Protein AF-A0A820WE58-F1 (afdb_monomer_lite)

Sequence (279 aa):
EIFQIYQDARKLITDYISKGDCAYVDIALADIDENFSNSKYLNQIKYDLECSLNKLMKHTKSMAYWIEGNISKEKNNIRLINDNIENISIILTKNRIMNLIDENTRDNLGKFPNEIHQILTKIFMHEVHSIDLFIHVNYYLEAEQSIENLTRVLRELSDNYKSNVVYEKKEQLQKRLNHLLDDILQRYDFSDMETFYIHPPKDIFEQLKRVLLSGNPKYVDIYKSLLEKIRVYFSSNLDKLQNDSSKDHLQKILLLKNAFCFLPDELKILFQFHIDQLN

pLDDT: mean 86.77, std 10.07, range [51.19, 97.94]

Secondary structure (DSSP, 8-state):
-HHHHHHHHHHHHHHHHHHT-HHHHHHHHHHHHTT---HHHHHHHHHHHHHHHHHHHHHHHHHHHHTTTTTTT-HHHHHHHHHHHHHHHHHHT-HHHHHHS-HHHHHHHHHHHHHHHHHHHHHHHHHHHHHHHHHHTT-HHHHHHHHHHHHHHHHHTTTT---HHHHHHHHHHHHHHHTHHHHHHHH--TT-GGGGGTS-HHHHHHHHHHHHTTT-HHHHHHHHHHHHHHHHHHHHHHHHHHT--STTHHHHHHHHHHHHHTS-HHHHHHHHHHHHTT-

Foldseek 3Di:
DVVVVLVVLLVQLLVCLVVLVVVVNLVSLVVVPPDDDDPVSLVVSQVSNLVSLVVLLVLLVVLLVVCQVVLLPSPVSLLSNLVSLVSLVVCLVRPSSLVSYDPVSNVCSVCRLVVSQVSNVVRLVVLLVVLVVCLVQLVLVVNVVSLVSSVVSCVSNVVSYDDPVSVVSSVVSVVCSLVVLVVCCVVDPLLDLLCCVVPQPQSNLVSLVVVVVVVDVSSVVSNVVSLVVNLVSLVVLLVCLVVDPDPCSVVSLVSSLVSLVRDHPVVVVVCVVSNVVSD

Radius of gyration: 32.0 Å; chains: 1; bounding box: 69×34×95 Å

Structure (mmCIF, N/CA/C/O backbone):
data_AF-A0A820WE58-F1
#
_entry.id   AF-A0A820WE58-F1
#
loop_
_atom_site.group_PDB
_atom_site.id
_atom_site.type_symbol
_atom_site.label_atom_id
_atom_site.label_alt_id
_atom_site.label_comp_id
_atom_site.label_asym_id
_atom_site.label_entity_id
_atom_site.label_seq_id
_atom_site.pdbx_PDB_ins_code
_atom_site.Cartn_x
_atom_site.Cartn_y
_atom_site.Cartn_z
_atom_site.occupancy
_atom_site.B_iso_or_equiv
_atom_site.auth_seq_id
_atom_site.auth_comp_id
_atom_site.auth_asym_id
_atom_site.auth_atom_id
_atom_site.pdbx_PDB_model_num
ATOM 1 N N . GLU A 1 1 ? 34.900 14.088 -48.069 1.00 57.72 1 GLU A N 1
ATOM 2 C CA . GLU A 1 1 ? 33.447 14.258 -47.840 1.00 57.72 1 GLU A CA 1
ATOM 3 C C . GLU A 1 1 ? 32.816 13.050 -47.156 1.00 57.72 1 GLU A C 1
ATOM 5 O O . GLU A 1 1 ? 32.382 13.202 -46.027 1.00 57.72 1 GLU A O 1
ATOM 10 N N . ILE A 1 2 ? 32.884 11.842 -47.727 1.00 57.06 2 ILE A N 1
ATOM 11 C CA . ILE A 1 2 ? 32.355 10.602 -47.108 1.00 57.06 2 ILE A CA 1
ATOM 12 C C . ILE A 1 2 ? 32.859 10.364 -45.667 1.00 57.06 2 ILE A C 1
ATOM 14 O O . ILE A 1 2 ? 32.089 10.021 -44.777 1.00 57.06 2 ILE A O 1
ATOM 18 N N . PHE A 1 3 ? 34.148 10.604 -45.405 1.00 59.47 3 PHE A N 1
ATOM 19 C CA . PHE A 1 3 ? 34.731 10.469 -44.063 1.00 59.47 3 PHE A CA 1
ATOM 20 C C . PHE A 1 3 ? 34.199 11.497 -43.047 1.00 59.47 3 PHE A C 1
ATOM 22 O O . PHE A 1 3 ? 34.125 11.202 -41.859 1.00 59.47 3 PHE A O 1
ATOM 29 N N . GLN A 1 4 ? 33.820 12.693 -43.506 1.00 65.50 4 GLN A N 1
ATOM 30 C CA . GLN A 1 4 ? 33.268 13.740 -42.645 1.00 65.50 4 GLN A CA 1
ATOM 31 C C . GLN A 1 4 ? 31.809 13.429 -42.301 1.00 65.50 4 GLN A C 1
ATOM 33 O O . GLN A 1 4 ? 31.451 13.435 -41.130 1.00 65.50 4 GLN A O 1
ATOM 38 N N . ILE A 1 5 ? 31.026 13.010 -43.301 1.00 63.12 5 ILE A N 1
ATOM 39 C CA . ILE A 1 5 ? 29.658 12.500 -43.122 1.00 63.12 5 ILE A CA 1
ATOM 40 C C . ILE A 1 5 ? 29.651 11.333 -42.119 1.00 63.12 5 ILE A C 1
ATOM 42 O O . ILE A 1 5 ? 28.803 11.282 -41.233 1.00 63.12 5 ILE A O 1
ATOM 46 N N . TYR A 1 6 ? 30.658 10.451 -42.184 1.00 64.88 6 TYR A N 1
ATOM 47 C CA . TYR A 1 6 ? 30.857 9.378 -41.208 1.00 64.88 6 TYR A CA 1
ATOM 48 C C . TYR A 1 6 ? 31.093 9.898 -39.776 1.00 64.88 6 TYR A C 1
ATOM 50 O O . TYR A 1 6 ? 30.497 9.389 -38.826 1.00 64.88 6 TYR A O 1
ATOM 58 N N . GLN A 1 7 ? 31.961 10.898 -39.594 1.00 66.12 7 GLN A N 1
ATOM 59 C CA . GLN A 1 7 ? 32.226 11.455 -38.264 1.00 66.12 7 GLN A CA 1
ATOM 60 C C . GLN A 1 7 ? 31.015 12.188 -37.688 1.00 66.12 7 GLN A C 1
ATOM 62 O O . GLN A 1 7 ? 30.774 12.088 -36.484 1.00 66.12 7 GLN A O 1
ATOM 67 N N . ASP A 1 8 ? 30.246 12.868 -38.533 1.00 70.75 8 ASP A N 1
ATOM 68 C CA . ASP A 1 8 ? 29.068 13.622 -38.119 1.00 70.75 8 ASP A CA 1
ATOM 69 C C . ASP A 1 8 ? 27.913 12.679 -37.747 1.00 70.75 8 ASP A C 1
ATOM 71 O O . ASP A 1 8 ? 27.363 12.809 -36.653 1.00 70.75 8 ASP A O 1
ATOM 75 N N . ALA A 1 9 ? 27.628 11.656 -38.565 1.00 66.06 9 ALA A N 1
ATOM 76 C CA . ALA A 1 9 ? 26.644 10.615 -38.248 1.00 66.06 9 ALA A CA 1
ATOM 77 C C . ALA A 1 9 ? 27.035 9.825 -36.989 1.00 66.06 9 ALA A C 1
ATOM 79 O O . ALA A 1 9 ? 26.205 9.580 -36.115 1.00 66.06 9 ALA A O 1
ATOM 80 N N . ARG A 1 10 ? 28.325 9.493 -36.829 1.00 67.81 10 ARG A N 1
ATOM 81 C CA . ARG A 1 10 ? 28.839 8.874 -35.600 1.00 67.81 10 ARG A CA 1
ATOM 82 C C . ARG A 1 10 ? 28.609 9.776 -34.393 1.00 67.81 10 ARG A C 1
ATOM 84 O O . ARG A 1 10 ? 28.113 9.301 -33.380 1.00 67.81 10 ARG A O 1
ATOM 91 N N . LYS A 1 11 ? 29.000 11.050 -34.471 1.00 71.69 11 LYS A N 1
ATOM 92 C CA . LYS A 1 11 ? 28.850 11.997 -33.361 1.00 71.69 11 LYS A CA 1
ATOM 93 C C . LYS A 1 11 ? 27.383 12.129 -32.966 1.00 71.69 11 LYS A C 1
ATOM 95 O O . LYS A 1 11 ? 27.096 12.150 -31.778 1.00 71.69 11 LYS A O 1
ATOM 100 N N . LEU A 1 12 ? 26.487 12.148 -33.948 1.00 74.56 12 LEU A N 1
ATOM 101 C CA . LEU A 1 12 ? 25.042 12.168 -33.757 1.00 74.56 12 LEU A CA 1
ATOM 102 C C . LEU A 1 12 ? 24.547 10.904 -33.030 1.00 74.56 12 LEU A C 1
ATOM 104 O O . LEU A 1 12 ? 23.859 11.010 -32.021 1.00 74.56 12 LEU A O 1
ATOM 108 N N . ILE A 1 13 ? 24.964 9.712 -33.474 1.00 71.19 13 ILE A N 1
ATOM 109 C CA . ILE A 1 13 ? 24.615 8.431 -32.836 1.00 71.19 13 ILE A CA 1
ATOM 110 C C . ILE A 1 13 ? 25.151 8.360 -31.410 1.00 71.19 13 ILE A C 1
ATOM 112 O O . ILE A 1 13 ? 24.402 8.036 -30.497 1.00 71.19 13 ILE A O 1
ATOM 116 N N . THR A 1 14 ? 26.429 8.674 -31.191 1.00 68.12 14 THR A N 1
ATOM 117 C CA . THR A 1 14 ? 27.028 8.668 -29.851 1.00 68.12 14 THR A CA 1
ATOM 118 C C . THR A 1 14 ? 26.347 9.699 -28.945 1.00 68.12 14 THR A C 1
ATOM 120 O O . THR A 1 14 ? 26.131 9.416 -27.769 1.00 68.12 14 THR A O 1
ATOM 123 N N . ASP A 1 15 ? 25.960 10.864 -29.472 1.00 75.00 15 ASP A N 1
ATOM 124 C CA . ASP A 1 15 ? 25.216 11.885 -28.730 1.00 75.00 15 ASP A CA 1
ATOM 125 C C . ASP A 1 15 ? 23.819 11.379 -28.335 1.00 75.00 15 ASP A C 1
ATOM 127 O O . ASP A 1 15 ? 23.472 11.436 -27.155 1.00 75.00 15 ASP A O 1
ATOM 131 N N . TYR A 1 16 ? 23.064 10.772 -29.256 1.00 75.81 16 TYR A N 1
ATOM 132 C CA . TYR A 1 16 ? 21.768 10.158 -28.943 1.00 75.81 16 TYR A CA 1
ATOM 133 C C . TYR A 1 16 ? 21.888 8.993 -27.958 1.00 75.81 16 TYR A C 1
ATOM 135 O O . TYR A 1 16 ? 21.141 8.945 -26.983 1.00 75.81 16 TYR A O 1
ATOM 143 N N . ILE A 1 17 ? 22.876 8.111 -28.135 1.00 67.94 17 ILE A N 1
ATOM 144 C CA . ILE A 1 17 ? 23.195 7.032 -27.191 1.00 67.94 17 ILE A CA 1
ATOM 145 C C . ILE A 1 17 ? 23.481 7.615 -25.796 1.00 67.94 17 ILE A C 1
ATOM 147 O O . ILE A 1 17 ? 22.956 7.122 -24.799 1.00 67.94 17 ILE A O 1
ATOM 151 N N . SER A 1 18 ? 24.274 8.690 -25.715 1.00 64.75 18 SER A N 1
ATOM 152 C CA . SER A 1 18 ? 24.627 9.335 -24.443 1.00 64.75 18 SER A CA 1
ATOM 153 C C . SER A 1 18 ? 23.439 10.015 -23.759 1.00 64.75 18 SER A C 1
ATOM 155 O O . SER A 1 18 ? 23.390 10.082 -22.531 1.00 64.75 18 SER A O 1
ATOM 157 N N . LYS A 1 19 ? 22.467 10.476 -24.552 1.00 69.56 19 LYS A N 1
ATOM 158 C CA . LYS A 1 19 ? 21.209 11.075 -24.096 1.00 69.56 19 LYS A CA 1
ATOM 159 C C . LYS A 1 19 ? 20.124 10.035 -23.800 1.00 69.56 19 LYS A C 1
ATOM 161 O O . LYS A 1 19 ? 19.067 10.407 -23.305 1.00 69.56 19 LYS A O 1
ATOM 166 N N . GLY A 1 20 ? 20.379 8.755 -24.081 1.00 62.78 20 GLY A N 1
ATOM 167 C CA . GLY A 1 20 ? 19.401 7.674 -23.939 1.00 62.78 20 GLY A CA 1
ATOM 168 C C . GLY A 1 20 ? 18.314 7.671 -25.017 1.00 62.78 20 GLY A C 1
ATOM 169 O O . GLY A 1 20 ? 17.332 6.945 -24.886 1.00 62.78 20 GLY A O 1
ATOM 170 N N . ASP A 1 21 ? 18.481 8.448 -26.089 1.00 71.88 21 ASP A N 1
ATOM 171 C CA . ASP A 1 21 ? 17.461 8.665 -27.112 1.00 71.88 21 ASP A CA 1
ATOM 172 C C . ASP A 1 21 ? 17.493 7.583 -28.201 1.00 71.88 21 ASP A C 1
ATOM 174 O O . ASP A 1 21 ? 17.897 7.778 -29.352 1.00 71.88 21 ASP A O 1
ATOM 178 N N . CYS A 1 22 ? 17.107 6.376 -27.799 1.00 67.44 22 CYS A N 1
ATOM 179 C CA . CYS A 1 22 ? 17.306 5.173 -28.598 1.00 67.44 22 CYS A CA 1
ATOM 180 C C . CYS A 1 22 ? 16.415 5.109 -29.851 1.00 67.44 22 CYS A C 1
ATOM 182 O O . CYS A 1 22 ? 16.725 4.371 -30.787 1.00 67.44 22 CYS A O 1
ATOM 184 N N . ALA A 1 23 ? 15.342 5.905 -29.908 1.00 69.62 23 ALA A N 1
ATOM 185 C CA . ALA A 1 23 ? 14.518 6.048 -31.104 1.00 69.62 23 ALA A CA 1
ATOM 186 C C . ALA A 1 23 ? 15.291 6.738 -32.241 1.00 69.62 23 ALA A C 1
ATOM 188 O O . ALA A 1 23 ? 15.259 6.268 -33.378 1.00 69.62 23 ALA A O 1
ATOM 189 N N . TYR A 1 24 ? 16.037 7.801 -31.931 1.00 75.00 24 TYR A N 1
ATOM 190 C CA . TYR A 1 24 ? 16.860 8.503 -32.918 1.00 75.00 24 TYR A CA 1
ATOM 191 C C . TYR A 1 24 ? 18.155 7.753 -33.243 1.00 75.00 24 TYR A C 1
ATOM 193 O O . TYR A 1 24 ? 18.666 7.891 -34.353 1.00 75.00 24 TYR A O 1
ATOM 201 N N . VAL A 1 25 ? 18.646 6.895 -32.338 1.00 73.25 25 VAL A N 1
ATOM 202 C CA . VAL A 1 25 ? 19.747 5.962 -32.642 1.00 73.25 25 VAL A CA 1
ATOM 203 C C . VAL A 1 25 ? 19.367 5.016 -33.784 1.00 73.25 25 VAL A C 1
ATOM 205 O O . VAL A 1 25 ? 20.145 4.867 -34.719 1.00 73.25 25 VAL A O 1
ATOM 208 N N . ASP A 1 26 ? 18.175 4.409 -33.759 1.00 73.50 26 ASP A N 1
ATOM 209 C CA . ASP A 1 26 ? 17.724 3.496 -34.825 1.00 73.50 26 ASP A CA 1
ATOM 210 C C . ASP A 1 26 ? 17.563 4.200 -36.187 1.00 73.50 26 ASP A C 1
ATOM 212 O O . ASP A 1 26 ? 17.905 3.627 -37.223 1.00 73.50 26 ASP A O 1
ATOM 216 N N . ILE A 1 27 ? 17.096 5.456 -36.180 1.00 75.44 27 ILE A N 1
ATOM 217 C CA . ILE A 1 27 ? 16.998 6.302 -37.382 1.00 75.44 27 ILE A CA 1
ATOM 218 C C . ILE A 1 27 ? 18.396 6.606 -37.924 1.00 75.44 27 ILE A C 1
ATOM 220 O O . ILE A 1 27 ? 18.668 6.353 -39.091 1.00 75.44 27 ILE A O 1
ATOM 224 N N . ALA A 1 28 ? 19.306 7.075 -37.071 1.00 73.56 28 ALA A N 1
ATOM 225 C CA . ALA A 1 28 ? 20.660 7.425 -37.484 1.00 73.56 28 ALA A CA 1
ATOM 226 C C . ALA A 1 28 ? 21.490 6.201 -37.925 1.00 73.56 28 ALA A C 1
ATOM 228 O O . ALA A 1 28 ? 22.388 6.325 -38.754 1.00 73.56 28 ALA A O 1
ATOM 229 N N . LEU A 1 29 ? 21.182 5.004 -37.411 1.00 73.62 29 LEU A N 1
ATOM 230 C CA . LEU A 1 29 ? 21.767 3.746 -37.883 1.00 73.62 29 LEU A CA 1
ATOM 231 C C . LEU A 1 29 ? 21.274 3.344 -39.279 1.00 73.62 29 LEU A C 1
ATOM 233 O O . LEU A 1 29 ? 22.022 2.695 -40.008 1.00 73.62 29 LEU A O 1
ATOM 237 N N . ALA A 1 30 ? 20.054 3.729 -39.669 1.00 72.88 30 ALA A N 1
ATOM 238 C CA . ALA A 1 30 ? 19.529 3.478 -41.013 1.00 72.88 30 ALA A CA 1
ATOM 239 C C . ALA A 1 30 ? 20.402 4.123 -42.095 1.00 72.88 30 ALA A C 1
ATOM 241 O O . ALA A 1 30 ? 20.691 3.492 -43.108 1.00 72.88 30 ALA A O 1
ATOM 242 N N . ASP A 1 31 ? 20.878 5.340 -41.830 1.00 66.19 31 ASP A N 1
ATOM 243 C CA . ASP A 1 31 ? 21.698 6.125 -42.757 1.00 66.19 31 ASP A CA 1
ATOM 244 C C . ASP A 1 31 ? 23.110 5.537 -42.957 1.00 66.19 31 ASP A C 1
ATOM 246 O O . ASP A 1 31 ? 23.826 5.909 -43.889 1.00 66.19 31 ASP A O 1
ATOM 250 N N . ILE A 1 32 ? 23.528 4.606 -42.090 1.00 64.44 32 ILE A N 1
ATOM 251 C CA . ILE A 1 32 ? 24.844 3.952 -42.141 1.00 64.44 32 ILE A CA 1
ATOM 252 C C . ILE A 1 32 ? 24.795 2.615 -42.904 1.00 64.44 32 ILE A C 1
ATOM 254 O O . ILE A 1 32 ? 25.800 2.226 -43.507 1.00 64.44 32 ILE A O 1
ATOM 258 N N . ASP A 1 33 ? 23.646 1.930 -42.909 1.00 58.41 33 ASP A N 1
ATOM 259 C CA . ASP A 1 33 ? 23.498 0.534 -43.360 1.00 58.41 33 ASP A CA 1
ATOM 260 C C . ASP A 1 33 ? 23.610 0.363 -44.892 1.00 58.41 33 ASP A C 1
ATOM 262 O O . ASP A 1 33 ? 23.994 -0.699 -45.377 1.00 58.41 33 ASP A O 1
ATOM 266 N N . GLU A 1 34 ? 23.351 1.411 -45.684 1.00 52.34 34 GLU A N 1
ATOM 267 C CA . GLU A 1 34 ? 23.319 1.296 -47.152 1.00 52.34 34 GLU A CA 1
ATOM 268 C C . GLU A 1 34 ? 24.681 1.430 -47.859 1.00 52.34 34 GLU A C 1
ATOM 270 O O . GLU A 1 34 ? 24.753 1.107 -49.042 1.00 52.34 34 GLU A O 1
ATOM 275 N N . ASN A 1 35 ? 25.774 1.870 -47.206 1.00 51.19 35 ASN A N 1
ATOM 276 C CA . ASN A 1 35 ? 26.971 2.263 -47.979 1.00 51.19 35 ASN A CA 1
ATOM 277 C C . ASN A 1 35 ? 28.382 1.923 -47.457 1.00 51.19 35 ASN A C 1
ATOM 279 O O . ASN A 1 35 ? 29.318 2.126 -48.231 1.00 51.19 35 ASN A O 1
ATOM 283 N N . PHE A 1 36 ? 28.638 1.429 -46.232 1.00 53.91 36 PHE A N 1
ATOM 284 C CA . PHE A 1 36 ? 30.043 1.403 -45.755 1.00 53.91 36 PHE A CA 1
ATOM 285 C C . PHE A 1 36 ? 30.484 0.206 -44.888 1.00 53.91 36 PHE A C 1
ATOM 287 O O . PHE A 1 36 ? 30.128 0.064 -43.724 1.00 53.91 36 PHE A O 1
ATOM 294 N N . SER A 1 37 ? 31.411 -0.595 -45.432 1.00 52.34 37 SER A N 1
ATOM 295 C CA . SER A 1 37 ? 32.040 -1.785 -44.825 1.00 52.34 37 SER A CA 1
ATOM 296 C C . SER A 1 37 ? 33.282 -1.490 -43.954 1.00 52.34 37 SER A C 1
ATOM 298 O O . SER A 1 37 ? 34.300 -2.170 -44.087 1.00 52.34 37 SER A O 1
ATOM 300 N N . ASN A 1 38 ? 33.275 -0.471 -43.080 1.00 61.41 38 ASN A N 1
ATOM 301 C CA . ASN A 1 38 ? 34.450 -0.178 -42.236 1.00 61.41 38 ASN A CA 1
ATOM 302 C C . ASN A 1 38 ? 34.333 -0.788 -40.822 1.00 61.41 38 ASN A C 1
ATOM 304 O O . ASN A 1 38 ? 33.685 -0.240 -39.928 1.00 61.41 38 ASN A O 1
ATOM 308 N N . SER A 1 39 ? 34.998 -1.929 -40.618 1.00 67.00 39 SER A N 1
ATOM 309 C CA . SER A 1 39 ? 34.872 -2.785 -39.427 1.00 67.00 39 SER A CA 1
ATOM 310 C C . SER A 1 39 ? 35.292 -2.124 -38.107 1.00 67.00 39 SER A C 1
ATOM 312 O O . SER A 1 39 ? 34.662 -2.363 -37.079 1.00 67.00 39 SER A O 1
ATOM 314 N N . LYS A 1 40 ? 36.307 -1.246 -38.107 1.00 69.94 40 LYS A N 1
ATOM 315 C CA . LYS A 1 40 ? 36.789 -0.573 -36.880 1.00 69.94 40 LYS A CA 1
ATOM 316 C C . LYS A 1 40 ? 35.729 0.341 -36.264 1.00 69.94 40 LYS A C 1
ATOM 318 O O . LYS A 1 40 ? 35.605 0.450 -35.049 1.00 69.94 40 LYS A O 1
ATOM 323 N N . TYR A 1 41 ? 34.988 1.017 -37.124 1.00 69.06 41 TYR A N 1
ATOM 324 C CA . TYR A 1 41 ? 34.015 2.031 -36.758 1.00 69.06 41 TYR A CA 1
ATOM 325 C C . TYR A 1 41 ? 32.703 1.436 -36.272 1.00 69.06 41 TYR A C 1
ATOM 327 O O . TYR A 1 41 ? 32.160 1.880 -35.262 1.00 69.06 41 TYR A O 1
ATOM 335 N N . LEU A 1 42 ? 32.258 0.377 -36.944 1.00 74.25 42 LEU A N 1
ATOM 336 C CA . LEU A 1 42 ? 31.138 -0.434 -36.497 1.00 74.25 42 LEU A CA 1
ATOM 337 C C . LEU A 1 42 ? 31.402 -1.006 -35.097 1.00 74.25 42 LEU A C 1
ATOM 339 O O . LEU A 1 42 ? 30.547 -0.903 -34.226 1.00 74.25 42 LEU A O 1
ATOM 343 N N . ASN A 1 43 ? 32.611 -1.521 -34.847 1.00 79.69 43 ASN A N 1
ATOM 344 C CA . ASN A 1 43 ? 32.986 -2.062 -33.538 1.00 79.69 43 ASN A CA 1
ATOM 345 C C . ASN A 1 43 ? 32.919 -1.017 -32.412 1.00 79.69 43 ASN A C 1
ATOM 347 O O . ASN A 1 43 ? 32.494 -1.347 -31.309 1.00 79.69 43 ASN A O 1
ATOM 351 N N . GLN A 1 44 ? 33.290 0.241 -32.678 1.00 79.31 44 GLN A N 1
ATOM 352 C CA . GLN A 1 44 ? 33.172 1.307 -31.678 1.00 79.31 44 GLN A CA 1
ATOM 353 C C . GLN A 1 44 ? 31.707 1.640 -31.364 1.00 79.31 44 GLN A C 1
ATOM 355 O O . GLN A 1 44 ? 31.361 1.794 -30.199 1.00 79.31 44 GLN A O 1
ATOM 360 N N . ILE A 1 45 ? 30.846 1.718 -32.386 1.00 76.81 45 ILE A N 1
ATOM 361 C CA . ILE A 1 45 ? 29.408 1.974 -32.201 1.00 76.81 45 ILE A CA 1
ATOM 362 C C . ILE A 1 45 ? 28.768 0.853 -31.378 1.00 76.81 45 ILE A C 1
ATOM 364 O O . ILE A 1 45 ? 28.022 1.143 -30.446 1.00 76.81 45 ILE A O 1
ATOM 368 N N . LYS A 1 46 ? 29.101 -0.410 -31.677 1.00 83.12 46 LYS A N 1
ATOM 369 C CA . LYS A 1 46 ? 28.648 -1.572 -30.897 1.00 83.12 46 LYS A CA 1
ATOM 370 C C . LYS A 1 46 ? 29.037 -1.446 -29.426 1.00 83.12 46 LYS A C 1
ATOM 372 O O . LYS A 1 46 ? 28.169 -1.506 -28.562 1.00 83.12 46 LYS A O 1
ATOM 377 N N . TYR A 1 47 ? 30.313 -1.170 -29.158 1.00 85.44 47 TYR A N 1
ATOM 378 C CA . TYR A 1 47 ? 30.817 -1.008 -27.796 1.00 85.44 47 TYR A CA 1
ATOM 379 C C . TYR A 1 47 ? 30.129 0.140 -27.036 1.00 85.44 47 TYR A C 1
ATOM 381 O O . TYR A 1 47 ? 29.719 -0.030 -25.886 1.00 85.44 47 TYR A O 1
ATOM 389 N N . ASP A 1 48 ? 29.974 1.310 -27.664 1.00 82.00 48 ASP A N 1
ATOM 390 C CA . ASP A 1 48 ? 29.350 2.483 -27.036 1.00 82.00 48 ASP A CA 1
ATOM 391 C C . ASP A 1 48 ? 27.858 2.235 -26.735 1.00 82.00 48 ASP A C 1
ATOM 393 O O . ASP A 1 48 ? 27.352 2.637 -25.679 1.00 82.00 48 ASP A O 1
ATOM 397 N N . LEU A 1 49 ? 27.170 1.534 -27.641 1.00 83.00 49 LEU A N 1
ATOM 398 C CA . LEU A 1 49 ? 25.780 1.112 -27.498 1.00 83.00 49 LEU A CA 1
ATOM 399 C C . LEU A 1 49 ? 25.619 0.119 -26.341 1.00 83.00 49 LEU A C 1
ATOM 401 O O . LEU A 1 49 ? 24.831 0.373 -25.433 1.00 83.00 49 LEU A O 1
ATOM 405 N N . GLU A 1 50 ? 26.410 -0.955 -26.314 1.00 87.69 50 GLU A N 1
ATOM 406 C CA . GLU A 1 50 ? 26.410 -1.953 -25.234 1.00 87.69 50 GLU A CA 1
ATOM 407 C C . GLU A 1 50 ? 26.678 -1.300 -23.873 1.00 87.69 50 GLU A C 1
ATOM 409 O O . GLU A 1 50 ? 25.959 -1.530 -22.897 1.00 87.69 50 GLU A O 1
ATOM 414 N N . CYS A 1 51 ? 27.681 -0.422 -23.801 1.00 86.88 51 CYS A N 1
ATOM 415 C CA . CYS A 1 51 ? 28.011 0.313 -22.584 1.00 86.88 51 CYS A CA 1
ATOM 416 C C . CYS A 1 51 ? 26.847 1.186 -22.096 1.00 86.88 51 CYS A C 1
ATOM 418 O O . CYS A 1 51 ? 26.612 1.287 -20.889 1.00 86.88 51 CYS A O 1
ATOM 420 N N . SER A 1 52 ? 26.118 1.825 -23.005 1.00 84.94 52 SER A N 1
ATOM 421 C CA . SER A 1 52 ? 25.027 2.740 -22.656 1.00 84.94 52 SER A CA 1
ATOM 422 C C . SER A 1 52 ? 23.752 1.999 -22.267 1.00 84.94 52 SER A C 1
ATOM 424 O O . SER A 1 52 ? 23.128 2.366 -21.274 1.00 84.94 52 SER A O 1
ATOM 426 N N . LEU A 1 53 ? 23.430 0.895 -22.946 1.00 88.06 53 LEU A N 1
ATOM 427 C CA . LEU A 1 53 ? 22.337 -0.001 -22.558 1.00 88.06 53 LEU A CA 1
ATOM 428 C C . LEU A 1 53 ? 22.579 -0.605 -21.170 1.00 88.06 53 LEU A C 1
ATOM 430 O O . LEU A 1 53 ? 21.702 -0.567 -20.308 1.00 88.06 53 LEU A O 1
ATOM 434 N N . ASN A 1 54 ? 23.798 -1.083 -20.908 1.00 89.94 54 ASN A N 1
ATOM 435 C CA . ASN A 1 54 ? 24.164 -1.611 -19.596 1.00 89.94 54 ASN A CA 1
ATOM 436 C C . ASN A 1 54 ? 24.096 -0.540 -18.497 1.00 89.94 54 ASN A C 1
ATOM 438 O O . ASN A 1 54 ? 23.628 -0.817 -17.390 1.00 89.94 54 ASN A O 1
ATOM 442 N N . LYS A 1 55 ? 24.512 0.701 -18.789 1.00 90.00 55 LYS A N 1
ATOM 443 C CA . LYS A 1 55 ? 24.350 1.833 -17.863 1.00 90.00 55 LYS A CA 1
ATOM 444 C C . LYS A 1 55 ? 22.879 2.144 -17.598 1.00 90.00 55 LYS A C 1
ATOM 446 O O . LYS A 1 55 ? 22.527 2.312 -16.434 1.00 90.00 55 LYS A O 1
ATOM 451 N N . LEU A 1 56 ? 22.037 2.180 -18.632 1.00 89.81 56 LEU A N 1
ATOM 452 C CA . LEU A 1 56 ? 20.599 2.432 -18.515 1.00 89.81 56 LEU A CA 1
ATOM 453 C C . LEU A 1 56 ? 19.921 1.377 -17.631 1.00 89.81 56 LEU A C 1
ATOM 455 O O . LEU A 1 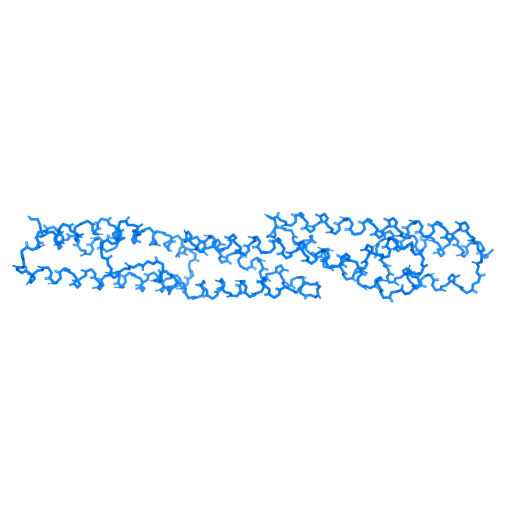56 ? 19.230 1.727 -16.672 1.00 89.81 56 LEU A O 1
ATOM 459 N N . MET A 1 57 ? 20.185 0.092 -17.891 1.00 93.06 57 MET A N 1
ATOM 460 C CA . MET A 1 57 ? 19.669 -1.020 -17.087 1.00 93.06 57 MET A CA 1
ATOM 461 C C . MET A 1 57 ? 20.142 -0.927 -15.631 1.00 93.06 57 MET A C 1
ATOM 463 O O . MET A 1 57 ? 19.338 -0.942 -14.697 1.00 93.06 57 MET A O 1
ATOM 467 N N . LYS A 1 58 ? 21.451 -0.750 -15.411 1.00 94.06 58 LYS A N 1
ATOM 468 C CA . LYS A 1 58 ? 22.018 -0.633 -14.061 1.00 94.06 58 LYS A CA 1
ATOM 469 C C . LYS A 1 58 ? 21.438 0.556 -13.294 1.00 94.06 58 LYS A C 1
ATOM 471 O O . LYS A 1 58 ? 21.103 0.417 -12.123 1.00 94.06 58 LYS A O 1
ATOM 476 N N . HIS A 1 59 ? 21.314 1.709 -13.942 1.00 92.69 59 HIS A N 1
ATOM 477 C CA . HIS A 1 59 ? 20.774 2.924 -13.340 1.00 92.69 59 HIS A CA 1
ATOM 478 C C . HIS A 1 59 ? 19.303 2.757 -12.949 1.00 92.69 59 HIS A C 1
ATOM 480 O O . HIS A 1 59 ? 18.938 3.049 -11.814 1.00 92.69 59 HIS A O 1
ATOM 486 N N . THR A 1 60 ? 18.492 2.187 -13.841 1.00 93.94 60 THR A N 1
ATOM 487 C CA . THR A 1 60 ? 17.074 1.893 -13.584 1.00 93.94 60 THR A CA 1
ATOM 488 C C . THR A 1 60 ? 16.906 0.922 -12.420 1.00 93.94 60 THR A C 1
ATOM 490 O O . THR A 1 60 ? 16.078 1.148 -11.542 1.00 93.94 60 THR A O 1
ATOM 493 N N . LYS A 1 61 ? 17.743 -0.120 -12.350 1.00 95.44 61 LYS A N 1
ATOM 494 C CA . LYS A 1 61 ? 17.752 -1.064 -11.227 1.00 95.44 61 LYS A CA 1
ATOM 495 C C . LYS A 1 61 ? 18.128 -0.385 -9.909 1.00 95.44 61 LYS A C 1
ATOM 497 O O . LYS A 1 61 ? 17.462 -0.605 -8.901 1.00 95.44 61 LYS A O 1
ATOM 502 N N . SER A 1 62 ? 19.150 0.471 -9.910 1.00 94.19 62 SER A N 1
ATOM 503 C CA . SER A 1 62 ? 19.525 1.254 -8.726 1.00 94.19 62 SER A CA 1
ATOM 504 C C . SER A 1 62 ? 18.401 2.186 -8.267 1.00 94.19 62 SER A C 1
ATOM 506 O O . SER A 1 62 ? 18.126 2.247 -7.074 1.00 94.19 62 SER A O 1
ATOM 508 N N . MET A 1 63 ? 17.722 2.869 -9.194 1.00 93.44 63 MET A N 1
ATOM 509 C CA . MET A 1 63 ? 16.560 3.710 -8.882 1.00 93.44 63 MET A CA 1
ATOM 510 C C . MET A 1 63 ? 15.407 2.889 -8.304 1.00 93.44 63 MET A C 1
ATOM 512 O O . MET A 1 63 ? 14.806 3.299 -7.315 1.00 93.44 63 MET A O 1
ATOM 516 N N . ALA A 1 64 ? 15.125 1.716 -8.879 1.00 93.88 64 ALA A N 1
ATOM 517 C CA . ALA A 1 64 ? 14.084 0.823 -8.384 1.00 93.88 64 ALA A CA 1
ATOM 518 C C . ALA A 1 64 ? 14.365 0.356 -6.949 1.00 93.88 64 ALA A C 1
ATOM 520 O O . ALA A 1 64 ? 13.448 0.332 -6.142 1.00 93.88 64 ALA A O 1
ATOM 521 N N . TYR A 1 65 ? 15.614 0.052 -6.583 1.00 93.62 65 TYR A N 1
ATOM 522 C CA . TYR A 1 65 ? 15.943 -0.233 -5.180 1.00 93.62 65 TYR A CA 1
ATOM 523 C C . TYR A 1 65 ? 15.911 1.010 -4.289 1.00 93.62 65 TYR A C 1
ATOM 525 O O . TYR A 1 65 ? 15.519 0.917 -3.133 1.00 93.62 65 TYR A O 1
ATOM 533 N N . TRP A 1 66 ? 16.289 2.181 -4.806 1.00 91.19 66 TRP A N 1
ATOM 534 C CA . TRP A 1 66 ? 16.311 3.421 -4.024 1.00 91.19 66 TRP A CA 1
ATOM 535 C C . TRP A 1 66 ? 14.928 3.833 -3.507 1.00 91.19 66 TRP A C 1
ATOM 537 O O . TRP A 1 66 ? 14.811 4.407 -2.423 1.00 91.19 66 TRP A O 1
ATOM 547 N N . ILE A 1 67 ? 13.868 3.527 -4.262 1.00 91.94 67 ILE A N 1
ATOM 548 C CA . ILE A 1 67 ? 12.505 3.844 -3.829 1.00 91.94 67 ILE A CA 1
ATOM 549 C C . ILE A 1 67 ? 12.030 2.966 -2.660 1.00 91.94 67 ILE A C 1
ATOM 551 O O . ILE A 1 67 ? 11.045 3.325 -2.017 1.00 91.94 67 ILE A O 1
ATOM 555 N N . GLU A 1 68 ? 12.712 1.863 -2.331 1.00 88.94 68 GLU A N 1
ATOM 556 C CA . GLU A 1 68 ? 12.395 1.048 -1.152 1.00 88.94 68 GLU A CA 1
ATOM 557 C C . GLU A 1 68 ? 12.504 1.896 0.128 1.00 88.94 68 GLU A C 1
ATOM 559 O O . GLU A 1 68 ? 13.514 2.548 0.391 1.00 88.94 68 GLU A O 1
ATOM 564 N N . GLY A 1 69 ? 11.414 1.964 0.899 1.00 82.62 69 GLY A N 1
ATOM 565 C CA . GLY A 1 69 ? 11.314 2.816 2.091 1.00 82.62 69 GLY A CA 1
ATOM 566 C C . GLY A 1 69 ? 11.215 4.329 1.825 1.00 82.62 69 GLY A C 1
ATOM 567 O O . GLY A 1 69 ? 11.013 5.092 2.767 1.00 82.62 69 GLY A O 1
ATOM 568 N N . ASN A 1 70 ? 11.308 4.784 0.567 1.00 85.88 70 ASN A N 1
ATOM 569 C CA . ASN A 1 70 ? 11.285 6.207 0.186 1.00 85.88 70 ASN A CA 1
ATOM 570 C C . ASN A 1 70 ? 10.236 6.551 -0.890 1.00 85.88 70 ASN A C 1
ATOM 572 O O . ASN A 1 70 ? 10.251 7.650 -1.450 1.00 85.88 70 ASN A O 1
ATOM 576 N N . ILE A 1 71 ? 9.283 5.649 -1.147 1.00 84.06 71 ILE A N 1
ATOM 577 C CA . ILE A 1 71 ? 8.231 5.756 -2.179 1.00 84.06 71 ILE A CA 1
ATOM 578 C C . ILE A 1 71 ? 7.508 7.118 -2.153 1.00 84.06 71 ILE A C 1
ATOM 580 O O . ILE A 1 71 ? 7.194 7.700 -3.194 1.00 84.06 71 ILE A O 1
ATOM 584 N N . SER A 1 72 ? 7.262 7.667 -0.962 1.00 78.69 72 SER A N 1
ATOM 585 C CA . SER A 1 72 ? 6.564 8.946 -0.786 1.00 78.69 72 SER A CA 1
ATOM 586 C C . SER A 1 72 ? 7.382 10.172 -1.219 1.00 78.69 72 SER A C 1
ATOM 588 O O . SER A 1 72 ? 6.794 11.181 -1.613 1.00 78.69 72 SER A O 1
ATOM 590 N N . LYS A 1 73 ? 8.719 10.092 -1.192 1.00 83.81 73 LYS A N 1
ATOM 591 C CA . LYS A 1 73 ? 9.640 11.220 -1.430 1.00 83.81 73 LYS A CA 1
ATOM 592 C C . LYS A 1 73 ? 10.243 11.224 -2.837 1.00 83.81 73 LYS A C 1
ATOM 594 O O . LYS A 1 73 ? 10.613 12.278 -3.344 1.00 83.81 73 LYS A O 1
ATOM 599 N N . GLU A 1 74 ? 10.285 10.073 -3.497 1.00 86.81 74 GLU A N 1
ATOM 600 C CA . GLU A 1 74 ? 11.119 9.842 -4.681 1.00 86.81 74 GLU A CA 1
ATOM 601 C C . GLU A 1 74 ? 10.363 9.934 -6.019 1.00 86.81 74 GLU A C 1
ATOM 603 O O . GLU A 1 74 ? 10.526 9.104 -6.913 1.00 86.81 74 GLU A O 1
ATOM 608 N N . LYS A 1 75 ? 9.533 10.975 -6.189 1.00 81.50 75 LYS A N 1
ATOM 609 C CA . LYS A 1 75 ? 8.695 11.158 -7.398 1.00 81.50 75 LYS A CA 1
ATOM 610 C C . LYS A 1 75 ? 9.502 11.173 -8.700 1.00 81.50 75 LYS A C 1
ATOM 612 O O . LYS A 1 75 ? 9.102 10.568 -9.689 1.00 81.50 75 LYS A O 1
ATOM 617 N N . ASN A 1 76 ? 10.649 11.853 -8.694 1.00 86.06 76 ASN A N 1
ATOM 618 C CA . ASN A 1 76 ? 11.503 11.960 -9.878 1.00 86.06 76 ASN A CA 1
ATOM 619 C C . ASN A 1 76 ? 12.061 10.593 -10.286 1.00 86.06 76 ASN A C 1
ATOM 621 O O . ASN A 1 76 ? 12.052 10.259 -11.466 1.00 86.06 76 ASN A O 1
ATOM 625 N N . ASN A 1 77 ? 12.488 9.784 -9.313 1.00 89.25 77 ASN A N 1
ATOM 626 C CA . ASN A 1 77 ? 13.006 8.446 -9.577 1.00 89.25 77 ASN A CA 1
ATOM 627 C C . ASN A 1 77 ? 11.916 7.512 -10.112 1.00 89.25 77 ASN A C 1
ATOM 629 O O . ASN A 1 77 ? 12.183 6.761 -11.040 1.00 89.25 77 ASN A O 1
ATOM 633 N N . ILE A 1 78 ? 10.684 7.599 -9.603 1.00 91.25 78 ILE A N 1
ATOM 634 C CA . ILE A 1 78 ? 9.547 6.808 -10.108 1.00 91.25 78 ILE A CA 1
ATOM 635 C C . ILE A 1 78 ? 9.284 7.101 -11.587 1.00 91.25 78 ILE A C 1
ATOM 637 O O . ILE A 1 78 ? 9.178 6.173 -12.389 1.00 91.25 78 ILE A O 1
ATOM 641 N N . ARG A 1 79 ? 9.236 8.384 -11.960 1.00 89.81 79 ARG A N 1
ATOM 642 C CA . ARG A 1 79 ? 9.065 8.786 -13.359 1.00 89.81 79 ARG A CA 1
ATOM 643 C C . ARG A 1 79 ? 10.212 8.282 -14.236 1.00 89.81 79 ARG A C 1
ATOM 645 O O . ARG A 1 79 ? 9.959 7.685 -15.272 1.00 89.81 79 ARG A O 1
ATOM 652 N N . LEU A 1 80 ? 11.457 8.454 -13.791 1.00 90.31 80 LEU A N 1
ATOM 653 C CA . LEU A 1 80 ? 12.632 7.994 -14.538 1.00 90.31 80 LEU A CA 1
ATOM 654 C C . LEU A 1 80 ? 12.669 6.469 -14.697 1.00 90.31 80 LEU A C 1
ATOM 656 O O . LEU A 1 80 ? 13.099 5.982 -15.737 1.00 90.31 80 LEU A O 1
ATOM 660 N N . ILE A 1 81 ? 12.199 5.705 -13.706 1.00 92.69 81 ILE A N 1
ATOM 661 C CA . ILE A 1 81 ? 12.027 4.253 -13.846 1.00 92.69 81 ILE A CA 1
ATOM 662 C C . ILE A 1 81 ? 11.036 3.953 -14.975 1.00 92.69 81 ILE A C 1
ATOM 664 O O . ILE A 1 81 ? 11.351 3.133 -15.834 1.00 92.69 81 ILE A O 1
ATOM 668 N N . ASN A 1 82 ? 9.876 4.620 -14.994 1.00 90.88 82 ASN A N 1
ATOM 669 C CA . ASN A 1 82 ? 8.863 4.430 -16.034 1.00 90.88 82 ASN A CA 1
ATOM 670 C C . ASN A 1 82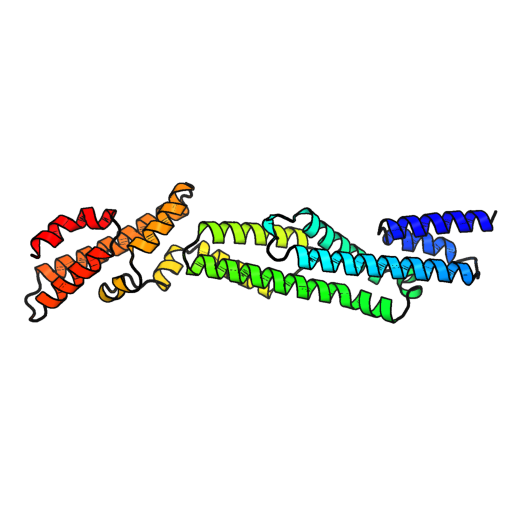 ? 9.430 4.726 -17.432 1.00 90.88 82 ASN A C 1
ATOM 672 O O . ASN A 1 82 ? 9.371 3.868 -18.311 1.00 90.88 82 ASN A O 1
ATOM 676 N N . ASP A 1 83 ? 10.055 5.897 -17.590 1.00 89.50 83 ASP A N 1
ATOM 677 C CA . ASP A 1 83 ? 10.644 6.358 -18.851 1.00 89.50 83 ASP A CA 1
ATOM 678 C C . ASP A 1 83 ? 11.746 5.390 -19.333 1.00 89.50 83 ASP A C 1
ATOM 680 O O . ASP A 1 83 ? 11.834 5.050 -20.512 1.00 89.50 83 ASP A O 1
ATOM 684 N N . ASN A 1 84 ? 12.580 4.877 -18.421 1.00 90.19 84 ASN A N 1
ATOM 685 C CA . ASN A 1 84 ? 13.635 3.932 -18.784 1.00 90.19 84 ASN A CA 1
ATOM 686 C C . ASN A 1 84 ? 13.088 2.555 -19.193 1.00 90.19 84 ASN A C 1
ATOM 688 O O . ASN A 1 84 ? 13.648 1.937 -20.100 1.00 90.19 84 ASN A O 1
ATOM 692 N N . ILE A 1 85 ? 12.017 2.061 -18.558 1.00 90.12 85 ILE A N 1
ATOM 693 C CA . ILE A 1 85 ? 11.367 0.803 -18.968 1.00 90.12 85 ILE A CA 1
ATOM 694 C C . ILE A 1 85 ? 10.744 0.958 -20.360 1.00 90.12 85 ILE A C 1
ATOM 696 O O . ILE A 1 85 ? 10.883 0.058 -21.193 1.00 90.12 85 ILE A O 1
ATOM 700 N N . GLU A 1 86 ? 10.107 2.097 -20.638 1.00 88.25 86 GLU A N 1
ATOM 701 C CA . GLU A 1 86 ? 9.562 2.405 -21.963 1.00 88.25 86 GLU A CA 1
ATOM 702 C C . GLU A 1 86 ? 10.673 2.449 -23.019 1.00 88.25 86 GLU A C 1
ATOM 704 O O . GLU A 1 86 ? 10.586 1.759 -24.036 1.00 88.25 86 GLU A O 1
ATOM 709 N N . ASN A 1 87 ? 11.772 3.159 -22.744 1.00 85.81 87 ASN A N 1
ATOM 710 C CA . ASN A 1 87 ? 12.929 3.218 -23.638 1.00 85.81 87 ASN A CA 1
ATOM 711 C C . ASN A 1 87 ? 13.489 1.825 -23.949 1.00 85.81 87 ASN A C 1
ATOM 713 O O . ASN A 1 87 ? 13.747 1.505 -25.109 1.00 85.81 87 ASN A O 1
ATOM 717 N N . ILE A 1 88 ? 13.636 0.965 -22.939 1.00 88.00 88 ILE A N 1
ATOM 718 C CA . ILE A 1 88 ? 14.100 -0.418 -23.128 1.00 88.00 88 ILE A CA 1
ATOM 719 C C . ILE A 1 88 ? 13.104 -1.224 -23.968 1.00 88.00 88 ILE A C 1
ATOM 721 O O . ILE A 1 88 ? 13.512 -1.967 -24.861 1.00 88.00 88 ILE A O 1
ATOM 725 N N . SER A 1 89 ? 11.804 -1.037 -23.740 1.00 86.50 89 SER A N 1
ATOM 726 C CA . SER A 1 89 ? 10.751 -1.685 -24.526 1.00 86.50 89 SER A CA 1
ATOM 727 C C . SER A 1 89 ? 10.790 -1.250 -25.993 1.00 86.50 89 SER A C 1
ATOM 729 O O . SER A 1 89 ? 10.674 -2.091 -26.882 1.00 86.50 89 SER A O 1
ATOM 731 N N . ILE A 1 90 ? 11.041 0.034 -26.268 1.00 85.12 90 ILE A N 1
ATOM 732 C CA . ILE A 1 90 ? 11.245 0.545 -27.629 1.00 85.12 90 ILE A CA 1
ATOM 733 C C . ILE A 1 90 ? 12.472 -0.118 -28.258 1.00 85.12 90 ILE A C 1
ATOM 735 O O . ILE A 1 90 ? 12.362 -0.642 -29.365 1.00 85.12 90 ILE A O 1
ATOM 739 N N . ILE A 1 91 ? 13.611 -0.159 -27.559 1.00 85.69 91 ILE A N 1
ATOM 740 C CA . ILE A 1 91 ? 14.863 -0.756 -28.059 1.00 85.69 91 ILE A CA 1
ATOM 741 C C . ILE A 1 91 ? 14.662 -2.213 -28.478 1.00 85.69 91 ILE A C 1
ATOM 743 O O . ILE A 1 91 ? 15.123 -2.608 -29.548 1.00 85.69 91 ILE A O 1
ATOM 747 N N . LEU A 1 92 ? 13.922 -2.991 -27.683 1.00 86.50 92 LEU A N 1
ATOM 748 C CA . LEU A 1 92 ? 13.621 -4.395 -27.979 1.00 86.50 92 LEU A CA 1
ATOM 749 C C . LEU A 1 92 ? 12.895 -4.591 -29.321 1.00 86.50 92 LEU A C 1
ATOM 751 O O . LEU A 1 92 ? 12.987 -5.664 -29.911 1.00 86.50 92 LEU A O 1
ATOM 755 N N . THR A 1 93 ? 12.211 -3.562 -29.832 1.00 85.81 93 THR A N 1
ATOM 756 C CA . THR A 1 93 ? 11.516 -3.596 -31.133 1.00 85.81 93 THR A CA 1
ATOM 757 C C . THR A 1 93 ? 12.367 -3.106 -32.311 1.00 85.81 93 THR A C 1
ATOM 759 O O . THR A 1 93 ? 11.934 -3.188 -33.462 1.00 85.81 93 THR A O 1
ATOM 762 N N . LYS A 1 94 ? 13.576 -2.583 -32.065 1.00 85.44 94 LYS A N 1
ATOM 763 C CA . LYS A 1 94 ? 14.434 -1.972 -33.092 1.00 85.44 94 LYS A CA 1
ATOM 764 C C . LYS A 1 94 ? 15.472 -2.955 -33.625 1.00 85.44 94 LYS A C 1
ATOM 766 O O . LYS A 1 94 ? 16.556 -3.107 -33.068 1.00 85.44 94 LYS A O 1
ATOM 771 N N . ASN A 1 95 ? 15.164 -3.581 -34.762 1.00 81.38 95 ASN A N 1
ATOM 772 C CA . ASN A 1 95 ? 16.014 -4.604 -35.382 1.00 81.38 95 ASN A CA 1
ATOM 773 C C . ASN A 1 95 ? 17.462 -4.150 -35.631 1.00 81.38 95 ASN A C 1
ATOM 775 O O . ASN A 1 95 ? 18.375 -4.942 -35.414 1.00 81.38 95 ASN A O 1
ATOM 779 N N . ARG A 1 96 ? 17.710 -2.895 -36.044 1.00 80.94 96 ARG A N 1
ATOM 780 C CA . ARG A 1 96 ? 19.086 -2.425 -36.303 1.00 80.94 96 ARG A CA 1
ATOM 781 C C . ARG A 1 96 ? 19.912 -2.398 -35.023 1.00 80.94 96 ARG A C 1
ATOM 783 O O . ARG A 1 96 ? 21.027 -2.906 -35.007 1.00 80.94 96 ARG A O 1
ATOM 790 N N . ILE A 1 97 ? 19.340 -1.884 -33.936 1.00 80.56 97 ILE A N 1
ATOM 791 C CA . ILE A 1 97 ? 19.976 -1.888 -32.613 1.00 80.56 97 ILE A CA 1
ATOM 792 C C . ILE A 1 97 ? 20.201 -3.328 -32.131 1.00 80.56 97 ILE A C 1
ATOM 794 O O . ILE A 1 97 ? 21.316 -3.687 -31.749 1.00 80.56 97 ILE A O 1
ATOM 798 N N . MET A 1 98 ? 19.175 -4.176 -32.219 1.00 85.31 98 MET A N 1
ATOM 799 C CA . MET A 1 98 ? 19.236 -5.566 -31.755 1.00 85.31 98 MET A CA 1
ATOM 800 C C . MET A 1 98 ? 20.247 -6.425 -32.530 1.00 85.31 98 MET A C 1
ATOM 802 O O . MET A 1 98 ? 20.813 -7.359 -31.959 1.00 85.31 98 MET A O 1
ATOM 806 N N . ASN A 1 99 ? 20.516 -6.099 -33.797 1.00 83.81 99 ASN A N 1
ATOM 807 C CA . ASN A 1 99 ? 21.520 -6.767 -34.632 1.00 83.81 99 ASN A CA 1
ATOM 808 C C . ASN A 1 99 ? 22.961 -6.324 -34.332 1.00 83.81 99 ASN A C 1
ATOM 810 O O . ASN A 1 99 ? 23.906 -7.031 -34.689 1.00 83.81 99 ASN A O 1
ATOM 814 N N . LEU A 1 100 ? 23.149 -5.161 -33.705 1.00 83.94 100 LEU A N 1
ATOM 815 C CA . LEU A 1 100 ? 24.475 -4.618 -33.411 1.00 83.94 100 LEU A CA 1
ATOM 816 C C . LEU A 1 100 ? 25.043 -5.103 -32.080 1.00 83.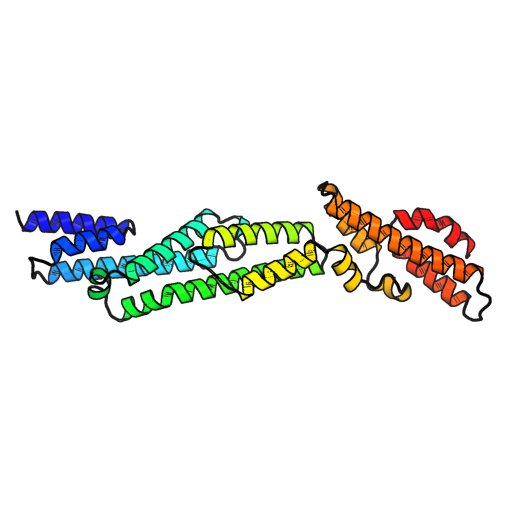94 100 LEU A C 1
ATOM 818 O O . LEU A 1 100 ? 26.261 -5.229 -31.975 1.00 83.94 100 LEU A O 1
ATOM 822 N N . ILE A 1 101 ? 24.183 -5.390 -31.108 1.00 87.12 101 ILE A N 1
ATOM 823 C CA . ILE A 1 101 ? 24.587 -5.857 -29.780 1.00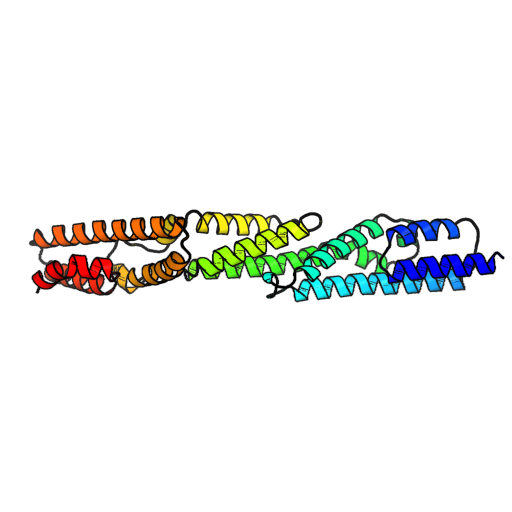 87.12 101 ILE A CA 1
ATOM 824 C C . ILE A 1 101 ? 24.946 -7.346 -29.768 1.00 87.12 101 ILE A C 1
ATOM 826 O O . ILE A 1 101 ? 24.399 -8.148 -30.536 1.00 87.12 101 ILE A O 1
ATOM 830 N N . ASP A 1 102 ? 25.851 -7.713 -28.862 1.00 88.19 102 ASP A N 1
ATOM 831 C CA . ASP A 1 102 ? 26.185 -9.103 -28.575 1.00 88.19 102 ASP A CA 1
ATOM 832 C C . ASP A 1 102 ? 25.000 -9.905 -27.984 1.00 88.19 102 ASP A C 1
ATOM 834 O O . ASP A 1 102 ? 24.007 -9.354 -27.498 1.00 88.19 102 ASP A O 1
ATOM 838 N N . GLU A 1 103 ? 25.105 -11.236 -28.032 1.00 90.75 103 GLU A N 1
ATOM 839 C CA . GLU A 1 103 ? 24.064 -12.163 -27.564 1.00 90.75 103 GLU A CA 1
ATOM 840 C C . GLU A 1 103 ? 23.756 -12.026 -26.064 1.00 90.75 103 GLU A C 1
ATOM 842 O O . GLU A 1 103 ? 22.592 -12.032 -25.674 1.00 90.75 103 GLU A O 1
ATOM 847 N N . ASN A 1 104 ? 24.769 -11.820 -25.220 1.00 91.94 104 ASN A N 1
ATOM 848 C CA . ASN A 1 104 ? 24.583 -11.655 -23.781 1.00 91.94 104 ASN A CA 1
ATOM 849 C C . ASN A 1 104 ? 23.880 -10.323 -23.460 1.00 91.94 104 ASN A C 1
ATOM 851 O O . ASN A 1 104 ? 22.935 -10.296 -22.671 1.00 91.94 104 ASN A O 1
ATOM 855 N N . THR A 1 105 ? 24.279 -9.215 -24.093 1.00 89.69 105 THR A N 1
ATOM 856 C CA . THR A 1 105 ? 23.591 -7.921 -23.935 1.00 89.69 105 THR A CA 1
ATOM 857 C C . THR A 1 105 ? 22.136 -8.018 -24.405 1.00 89.69 105 THR A C 1
ATOM 859 O O . THR A 1 105 ? 21.242 -7.513 -23.723 1.00 89.69 105 THR A O 1
ATOM 862 N N . ARG A 1 106 ? 21.876 -8.721 -25.517 1.00 91.25 106 ARG A N 1
ATOM 863 C CA . ARG A 1 106 ? 20.522 -8.982 -26.032 1.00 91.25 106 ARG A CA 1
ATOM 864 C C . ARG A 1 106 ? 19.659 -9.754 -25.034 1.00 91.25 106 ARG A C 1
ATOM 866 O O . ARG A 1 106 ? 18.532 -9.343 -24.755 1.00 91.25 106 ARG A O 1
ATOM 873 N N . ASP A 1 107 ? 20.193 -10.836 -24.478 1.00 92.62 107 ASP A N 1
ATOM 874 C CA . ASP A 1 107 ? 19.502 -11.666 -23.491 1.00 92.62 107 ASP A CA 1
ATOM 875 C C . ASP A 1 107 ? 19.171 -10.892 -22.214 1.00 92.62 107 ASP A C 1
ATOM 877 O O . ASP A 1 107 ? 18.066 -11.016 -21.675 1.00 92.62 107 ASP A O 1
ATOM 881 N N . ASN A 1 108 ? 20.115 -10.080 -21.730 1.00 92.88 108 ASN A N 1
ATOM 882 C CA . ASN A 1 108 ? 19.911 -9.243 -20.551 1.00 92.88 108 ASN A CA 1
ATOM 883 C C . ASN A 1 108 ? 18.825 -8.196 -20.807 1.00 92.88 108 ASN A C 1
ATOM 885 O O . ASN A 1 108 ? 17.901 -8.074 -20.004 1.00 92.88 108 ASN A O 1
ATOM 889 N N . LEU A 1 109 ? 18.878 -7.509 -21.953 1.00 91.88 109 LEU A N 1
ATOM 890 C CA . LEU A 1 109 ? 17.875 -6.520 -22.346 1.00 91.88 109 LEU A CA 1
ATOM 891 C C . LEU A 1 109 ? 16.469 -7.141 -22.415 1.00 91.88 109 LEU A C 1
ATOM 893 O O . LEU A 1 109 ? 15.513 -6.553 -21.915 1.00 91.88 109 LEU A O 1
ATOM 897 N N . GLY A 1 110 ? 16.344 -8.349 -22.977 1.00 91.44 110 GLY A N 1
ATOM 898 C CA . GLY A 1 110 ? 15.065 -9.057 -23.087 1.00 91.44 110 GLY A CA 1
ATOM 899 C C . GLY A 1 110 ? 14.465 -9.471 -21.739 1.00 91.44 110 GLY A C 1
ATOM 900 O O . GLY A 1 110 ? 13.246 -9.475 -21.576 1.00 91.44 110 GLY A O 1
ATOM 901 N N . LYS A 1 111 ? 15.305 -9.788 -20.747 1.00 94.44 111 LYS A N 1
ATOM 902 C CA . LYS A 1 111 ? 14.865 -10.177 -19.394 1.00 94.44 111 LYS A CA 1
ATOM 903 C C . LYS A 1 111 ? 14.626 -8.976 -18.476 1.00 94.44 111 LYS A C 1
ATOM 905 O O . LYS A 1 111 ? 13.884 -9.098 -17.498 1.00 94.44 111 LYS A O 1
ATOM 910 N N . PHE A 1 112 ? 15.220 -7.826 -18.785 1.00 94.12 112 PHE A N 1
ATOM 911 C CA . PHE A 1 112 ? 15.268 -6.669 -17.896 1.00 94.12 112 PHE A CA 1
ATOM 912 C C . PHE A 1 112 ? 13.895 -6.093 -17.493 1.00 94.12 112 PHE A C 1
ATOM 914 O O . PHE A 1 112 ? 13.704 -5.845 -16.299 1.00 94.12 112 PHE A O 1
ATOM 921 N N . PRO A 1 113 ? 12.898 -5.926 -18.392 1.00 92.56 113 PRO A N 1
ATOM 922 C CA . PRO A 1 113 ? 11.575 -5.447 -17.983 1.00 92.56 113 PRO A CA 1
ATOM 923 C C . PRO A 1 113 ? 10.925 -6.338 -16.917 1.00 92.56 113 PRO A C 1
ATOM 925 O O . PRO A 1 113 ? 10.357 -5.843 -15.945 1.00 92.56 113 PRO A O 1
ATOM 928 N N . ASN A 1 114 ? 11.067 -7.660 -17.055 1.00 93.69 114 ASN A N 1
ATOM 929 C CA . ASN A 1 114 ? 10.555 -8.616 -16.077 1.00 93.69 114 ASN A CA 1
ATOM 930 C C . ASN A 1 114 ? 11.349 -8.573 -14.759 1.00 93.69 114 ASN A C 1
ATOM 932 O O . ASN A 1 114 ? 10.765 -8.668 -13.684 1.00 93.69 114 ASN A O 1
ATOM 936 N N . GLU A 1 115 ? 12.668 -8.384 -14.819 1.00 95.69 115 GLU A N 1
ATOM 937 C CA . GLU A 1 115 ? 13.496 -8.201 -13.622 1.00 95.69 115 GLU A CA 1
ATOM 938 C C . GLU A 1 115 ? 13.055 -6.970 -12.812 1.00 95.69 115 GLU A C 1
ATOM 940 O O . GLU A 1 115 ? 12.818 -7.069 -11.605 1.00 95.69 115 GLU A O 1
ATOM 945 N N . ILE A 1 116 ? 12.872 -5.820 -13.470 1.00 95.69 116 ILE A N 1
ATOM 946 C CA . ILE A 1 116 ? 12.372 -4.606 -12.813 1.00 95.69 116 ILE A CA 1
ATOM 947 C C . ILE A 1 116 ? 10.953 -4.811 -12.285 1.00 95.69 116 ILE A C 1
ATOM 949 O O . ILE A 1 116 ? 10.662 -4.419 -11.155 1.00 95.69 116 ILE A O 1
ATOM 953 N N . HIS A 1 117 ? 10.087 -5.488 -13.041 1.00 95.50 117 HIS A N 1
ATOM 954 C CA . HIS A 1 117 ? 8.744 -5.830 -12.584 1.00 95.50 117 HIS A CA 1
ATOM 955 C C . HIS A 1 117 ? 8.759 -6.631 -11.270 1.00 95.50 117 HIS A C 1
ATOM 957 O O . HIS A 1 117 ? 7.986 -6.338 -10.353 1.00 95.50 117 HIS A O 1
ATOM 963 N N . GLN A 1 118 ? 9.656 -7.611 -11.143 1.00 96.25 118 GLN A N 1
ATOM 964 C CA . GLN A 1 118 ? 9.812 -8.408 -9.923 1.00 96.25 118 GLN A CA 1
ATOM 965 C C . GLN A 1 118 ? 10.329 -7.572 -8.746 1.00 96.25 118 GLN A C 1
ATOM 967 O O . GLN A 1 118 ? 9.813 -7.702 -7.633 1.00 96.25 118 GLN A O 1
ATOM 972 N N . ILE A 1 119 ? 11.305 -6.688 -8.983 1.00 95.81 119 ILE A N 1
ATOM 973 C CA . ILE A 1 119 ? 11.835 -5.775 -7.959 1.00 95.81 119 ILE A CA 1
ATOM 974 C C . ILE A 1 119 ? 10.727 -4.853 -7.441 1.00 95.81 119 ILE A C 1
ATOM 976 O O . ILE A 1 119 ? 10.484 -4.801 -6.235 1.00 95.81 119 ILE A O 1
ATOM 980 N N . LEU A 1 120 ? 10.008 -4.184 -8.347 1.00 96.12 120 LEU A N 1
ATOM 981 C CA . LEU A 1 120 ? 8.904 -3.288 -7.998 1.00 96.12 120 LEU A CA 1
ATOM 982 C C . LEU A 1 120 ? 7.781 -4.035 -7.269 1.00 96.12 120 LEU A C 1
ATOM 984 O O . LEU A 1 120 ? 7.277 -3.548 -6.260 1.00 96.12 120 LEU A O 1
ATOM 988 N N . THR A 1 121 ? 7.438 -5.248 -7.715 1.00 96.94 121 THR A N 1
ATOM 989 C CA . THR A 1 121 ? 6.438 -6.087 -7.037 1.00 96.94 121 THR A CA 1
ATOM 990 C C . THR A 1 121 ? 6.839 -6.375 -5.598 1.00 96.94 121 THR A C 1
ATOM 992 O O . THR A 1 121 ? 6.021 -6.216 -4.694 1.00 96.94 121 THR A O 1
ATOM 995 N N . LYS A 1 122 ? 8.097 -6.757 -5.359 1.00 96.44 122 LYS A N 1
ATOM 996 C CA . LYS A 1 122 ? 8.596 -7.019 -4.005 1.00 96.44 122 LYS A CA 1
ATOM 997 C C . LYS A 1 122 ? 8.497 -5.773 -3.118 1.00 96.44 122 LYS A C 1
ATOM 999 O O . LYS A 1 122 ? 8.007 -5.870 -1.996 1.00 96.44 122 LYS A O 1
ATOM 1004 N N . ILE A 1 123 ? 8.916 -4.618 -3.632 1.00 95.38 123 ILE A N 1
ATOM 1005 C CA . ILE A 1 123 ? 8.895 -3.344 -2.900 1.00 95.38 123 ILE A CA 1
ATOM 1006 C C . ILE A 1 123 ? 7.462 -2.928 -2.561 1.00 95.38 123 ILE A C 1
ATOM 1008 O O . ILE A 1 123 ? 7.162 -2.606 -1.414 1.00 95.38 123 ILE A O 1
ATOM 1012 N N . PHE A 1 124 ? 6.543 -2.979 -3.526 1.00 96.38 124 PHE A N 1
ATOM 1013 C CA . PHE A 1 124 ? 5.155 -2.595 -3.273 1.00 96.38 124 PHE A CA 1
ATOM 1014 C C . PHE A 1 124 ? 4.423 -3.586 -2.373 1.00 96.38 124 PHE A C 1
ATOM 1016 O O . PHE A 1 124 ? 3.582 -3.170 -1.583 1.00 96.38 124 PHE A O 1
ATOM 1023 N N . MET A 1 125 ? 4.764 -4.875 -2.423 1.00 96.81 125 MET A N 1
ATOM 1024 C CA . MET A 1 125 ? 4.248 -5.846 -1.457 1.00 96.81 125 MET A CA 1
ATOM 1025 C C . MET A 1 125 ? 4.741 -5.573 -0.035 1.00 96.81 125 MET A C 1
ATOM 1027 O O . MET A 1 125 ? 3.976 -5.752 0.911 1.00 96.81 125 MET A O 1
ATOM 1031 N N . HIS A 1 126 ? 5.983 -5.112 0.127 1.00 95.38 126 HIS A N 1
ATOM 1032 C CA . HIS A 1 126 ? 6.482 -4.676 1.428 1.00 95.38 126 HIS A CA 1
ATOM 1033 C C . HIS A 1 126 ? 5.687 -3.469 1.953 1.00 95.38 126 HIS A C 1
ATOM 1035 O O . HIS A 1 126 ? 5.229 -3.496 3.091 1.00 95.38 126 HIS A O 1
ATOM 1041 N N . GLU A 1 127 ? 5.421 -2.468 1.107 1.00 95.06 127 GLU A N 1
ATOM 1042 C CA . GLU A 1 127 ? 4.598 -1.306 1.481 1.00 95.06 127 GLU A CA 1
ATOM 1043 C C . GLU A 1 127 ? 3.160 -1.707 1.853 1.00 95.06 127 GLU A C 1
ATOM 1045 O O . GLU A 1 127 ? 2.625 -1.266 2.869 1.00 95.06 127 GLU A O 1
ATOM 1050 N N . VAL A 1 128 ? 2.544 -2.600 1.072 1.00 97.12 128 VAL A N 1
ATOM 1051 C CA . VAL A 1 128 ? 1.233 -3.196 1.381 1.00 97.12 128 VAL A CA 1
ATOM 1052 C C . VAL A 1 128 ? 1.243 -3.860 2.759 1.00 97.12 128 VAL A C 1
ATOM 1054 O O . VAL A 1 128 ? 0.294 -3.693 3.522 1.00 97.12 128 VAL A O 1
ATOM 1057 N N . HIS A 1 129 ? 2.304 -4.591 3.103 1.00 96.50 129 HIS A N 1
ATOM 1058 C CA . HIS A 1 129 ? 2.424 -5.214 4.418 1.00 96.50 129 HIS A CA 1
ATOM 1059 C C . HIS A 1 129 ? 2.584 -4.177 5.539 1.00 96.50 129 HIS A C 1
ATOM 1061 O O . HIS A 1 129 ? 1.959 -4.314 6.587 1.00 96.50 129 HIS A O 1
ATOM 1067 N N . SER A 1 130 ? 3.353 -3.107 5.319 1.00 95.62 130 SER A N 1
ATOM 1068 C CA . SER A 1 130 ? 3.466 -2.006 6.282 1.00 95.62 130 SER A CA 1
ATOM 1069 C C . SER A 1 130 ? 2.123 -1.312 6.534 1.00 95.62 130 SER A C 1
ATOM 1071 O O . SER A 1 130 ? 1.771 -1.067 7.686 1.00 95.62 130 SER A O 1
ATOM 1073 N N . ILE A 1 131 ? 1.333 -1.067 5.484 1.00 97.06 131 ILE A N 1
ATOM 1074 C CA . ILE A 1 131 ? -0.034 -0.534 5.604 1.00 97.06 131 ILE A CA 1
ATOM 1075 C C . ILE A 1 131 ? -0.908 -1.471 6.436 1.00 97.06 131 ILE A C 1
ATOM 1077 O O . ILE A 1 131 ? -1.625 -1.025 7.329 1.00 97.06 131 ILE A O 1
ATOM 1081 N N . ASP A 1 132 ? -0.849 -2.771 6.153 1.00 97.25 132 ASP A N 1
ATOM 1082 C CA . ASP A 1 132 ? -1.613 -3.767 6.893 1.00 97.25 132 ASP A CA 1
ATOM 1083 C C . ASP A 1 132 ? -1.266 -3.751 8.390 1.00 97.25 132 ASP A C 1
ATOM 1085 O O . ASP A 1 132 ? -2.162 -3.751 9.236 1.00 97.25 132 ASP A O 1
ATOM 1089 N N . LEU A 1 133 ? 0.023 -3.650 8.728 1.00 96.12 133 LEU A N 1
ATOM 1090 C CA . LEU A 1 133 ? 0.479 -3.511 10.111 1.00 96.12 133 LEU A CA 1
ATOM 1091 C C . LEU A 1 133 ? -0.073 -2.245 10.771 1.00 96.12 133 LEU A C 1
ATOM 1093 O O . LEU A 1 133 ? -0.568 -2.335 11.893 1.00 96.12 133 LEU A O 1
ATOM 1097 N N . PHE A 1 134 ? -0.058 -1.097 10.082 1.00 95.19 134 PHE A N 1
ATOM 1098 C CA . PHE A 1 134 ? -0.652 0.138 10.604 1.00 95.19 134 PHE A CA 1
ATOM 1099 C C . PHE A 1 134 ? -2.136 -0.034 10.941 1.00 95.19 134 PHE A C 1
ATOM 1101 O O . PHE A 1 134 ? -2.559 0.362 12.025 1.00 95.19 134 PHE A O 1
ATOM 1108 N N . ILE A 1 135 ? -2.918 -0.687 10.074 1.00 94.62 135 ILE A N 1
ATOM 1109 C CA . ILE A 1 135 ? -4.335 -0.975 10.352 1.00 94.62 135 ILE A CA 1
ATOM 1110 C C . ILE A 1 135 ? -4.472 -1.862 11.597 1.00 94.62 135 ILE A C 1
ATOM 1112 O O . ILE A 1 135 ? -5.280 -1.564 12.477 1.00 94.62 135 ILE A O 1
ATOM 1116 N N . HIS A 1 136 ? -3.663 -2.920 11.705 1.00 91.88 136 HIS A N 1
ATOM 1117 C CA . HIS A 1 136 ? -3.711 -3.852 12.835 1.00 91.88 136 HIS A CA 1
ATOM 1118 C C . HIS A 1 136 ? -3.388 -3.195 14.181 1.00 91.88 136 HIS A C 1
ATOM 1120 O O . HIS A 1 136 ? -4.004 -3.551 15.185 1.00 91.88 136 HIS A O 1
ATOM 1126 N N . VAL A 1 137 ? -2.468 -2.226 14.210 1.00 91.56 137 VAL A N 1
ATOM 1127 C CA . VAL A 1 137 ? -2.123 -1.466 15.427 1.00 91.56 137 VAL A CA 1
ATOM 1128 C C . VAL A 1 137 ? -2.932 -0.173 15.587 1.00 91.56 137 VAL A C 1
ATOM 1130 O O . VAL A 1 137 ? -2.648 0.632 16.470 1.00 91.56 137 VAL A O 1
ATOM 1133 N N . ASN A 1 138 ? -3.978 0.007 14.773 1.00 91.81 138 ASN A N 1
ATOM 1134 C CA . ASN A 1 138 ? -4.920 1.130 14.809 1.00 91.81 138 ASN A CA 1
ATOM 1135 C C . ASN A 1 138 ? -4.326 2.503 14.442 1.00 91.81 138 ASN A C 1
ATOM 1137 O O . ASN A 1 138 ? -4.867 3.542 14.823 1.00 91.81 138 ASN A O 1
ATOM 1141 N N . TYR A 1 139 ? -3.233 2.524 13.682 1.00 92.12 139 TYR A N 1
ATOM 1142 C CA . TYR A 1 139 ? -2.594 3.730 13.143 1.00 92.12 139 TYR A CA 1
ATOM 1143 C C . TYR A 1 139 ? -3.236 4.094 11.798 1.00 92.12 139 TYR A C 1
ATOM 1145 O O . TYR A 1 139 ? -2.663 3.937 10.720 1.00 92.12 139 TYR A O 1
ATOM 1153 N N . TYR A 1 140 ? -4.509 4.494 11.855 1.00 91.88 140 TYR A N 1
ATOM 1154 C CA . TYR A 1 140 ? -5.344 4.646 10.659 1.00 91.88 140 TYR A CA 1
ATOM 1155 C C . TYR A 1 140 ? -4.946 5.821 9.772 1.00 91.88 140 TYR A C 1
ATOM 1157 O O . TYR A 1 140 ? -5.084 5.728 8.554 1.00 91.88 140 TYR A O 1
ATOM 1165 N N . LEU A 1 141 ? -4.432 6.904 10.360 1.00 89.75 141 LEU A N 1
ATOM 1166 C CA . LEU A 1 141 ? -3.990 8.069 9.597 1.00 89.75 141 LEU A CA 1
ATOM 1167 C C . LEU A 1 141 ? -2.773 7.714 8.734 1.00 89.75 141 LEU A C 1
ATOM 1169 O O . LEU A 1 141 ? -2.744 8.009 7.541 1.00 89.75 141 LEU A O 1
ATOM 1173 N N . GLU A 1 142 ? -1.803 7.021 9.329 1.00 92.12 142 GLU A N 1
ATOM 1174 C CA . GLU A 1 142 ? -0.619 6.502 8.653 1.00 92.12 142 GLU A CA 1
ATOM 1175 C C . GLU A 1 142 ? -1.009 5.496 7.564 1.00 92.12 142 GLU A C 1
ATOM 1177 O O . GLU A 1 142 ? -0.509 5.579 6.442 1.00 92.12 142 GLU A O 1
ATOM 1182 N N . ALA A 1 143 ? -1.953 4.594 7.853 1.00 94.69 143 ALA A N 1
ATOM 1183 C CA . ALA A 1 143 ? -2.461 3.641 6.871 1.00 94.69 143 ALA A CA 1
ATOM 1184 C C . ALA A 1 143 ? -3.122 4.332 5.663 1.00 94.69 143 ALA A C 1
ATOM 1186 O O . ALA A 1 143 ? -2.817 3.984 4.521 1.00 94.69 143 ALA A O 1
ATOM 1187 N N . GLU A 1 144 ? -3.999 5.319 5.886 1.00 92.81 144 GLU A N 1
ATOM 1188 C CA . GLU A 1 144 ? -4.648 6.073 4.803 1.00 92.81 144 GLU A CA 1
ATOM 1189 C C . GLU A 1 144 ? -3.622 6.839 3.960 1.00 92.81 144 GLU A C 1
ATOM 1191 O O . GLU A 1 144 ? -3.647 6.748 2.729 1.00 92.81 144 GLU A O 1
ATOM 1196 N N . GLN A 1 145 ? -2.672 7.519 4.607 1.00 92.56 145 GLN A N 1
ATOM 1197 C CA . GLN A 1 145 ? -1.617 8.260 3.918 1.00 92.56 145 GLN A CA 1
ATOM 1198 C C . GLN A 1 145 ? -0.714 7.336 3.086 1.00 92.56 145 GLN A C 1
ATOM 1200 O O . GLN A 1 145 ? -0.368 7.658 1.944 1.00 92.56 145 GLN A O 1
ATOM 1205 N N . SER A 1 146 ? -0.334 6.172 3.619 1.00 94.06 146 SER A N 1
ATOM 1206 C CA . SER A 1 146 ? 0.460 5.190 2.877 1.00 94.06 146 SER A CA 1
ATOM 1207 C C . SER A 1 146 ? -0.316 4.579 1.705 1.00 94.06 146 SER A C 1
ATOM 1209 O O . SER A 1 146 ? 0.257 4.437 0.622 1.00 94.06 146 SER A O 1
ATOM 1211 N N . ILE A 1 147 ? -1.621 4.295 1.840 1.00 95.81 147 ILE A N 1
ATOM 1212 C CA . ILE A 1 147 ? -2.440 3.841 0.700 1.00 95.81 147 ILE A CA 1
ATOM 1213 C C . ILE A 1 147 ? -2.538 4.913 -0.390 1.00 95.81 147 ILE A C 1
ATOM 1215 O O . ILE A 1 147 ? -2.455 4.587 -1.581 1.00 95.81 147 ILE A O 1
ATOM 1219 N N . GLU A 1 148 ? -2.708 6.182 -0.019 1.00 94.25 148 GLU A N 1
ATOM 1220 C CA . GLU A 1 148 ? -2.743 7.286 -0.979 1.00 94.25 148 GLU A CA 1
ATOM 1221 C C . GLU A 1 148 ? -1.411 7.396 -1.735 1.00 94.25 148 GLU A C 1
ATOM 1223 O O . GLU A 1 148 ? -1.392 7.428 -2.972 1.00 94.25 148 GLU A O 1
ATOM 1228 N N . ASN A 1 149 ? -0.292 7.359 -1.005 1.00 93.44 149 ASN A N 1
ATOM 1229 C CA . ASN A 1 149 ? 1.051 7.371 -1.581 1.00 93.44 149 ASN A CA 1
ATOM 1230 C C . ASN A 1 149 ? 1.260 6.207 -2.552 1.00 93.44 149 ASN A C 1
ATOM 1232 O O . ASN A 1 149 ? 1.655 6.434 -3.698 1.00 93.44 149 ASN A O 1
ATOM 1236 N N . LEU A 1 150 ? 0.944 4.979 -2.132 1.00 95.00 150 LEU A N 1
ATOM 1237 C CA . LEU A 1 150 ? 1.055 3.793 -2.976 1.00 95.00 150 LEU A CA 1
ATOM 1238 C C . LEU A 1 150 ? 0.168 3.914 -4.225 1.00 95.00 150 LEU A C 1
ATOM 1240 O O . LEU A 1 150 ? 0.606 3.618 -5.333 1.00 95.00 150 LEU A O 1
ATOM 1244 N N . THR A 1 151 ? -1.061 4.413 -4.079 1.00 94.75 151 THR A N 1
ATOM 1245 C CA . THR A 1 151 ? -1.984 4.629 -5.203 1.00 94.75 151 THR A CA 1
ATOM 1246 C C . THR A 1 151 ? -1.429 5.617 -6.222 1.00 94.75 151 THR A C 1
ATOM 1248 O O . THR A 1 151 ? -1.543 5.378 -7.426 1.00 94.75 151 THR A O 1
ATOM 1251 N N . ARG A 1 152 ? -0.821 6.712 -5.761 1.00 93.00 152 ARG A N 1
ATOM 1252 C CA . ARG A 1 152 ? -0.189 7.703 -6.634 1.00 93.00 152 ARG A CA 1
ATOM 1253 C C . ARG A 1 152 ? 0.966 7.090 -7.424 1.00 93.00 152 ARG A C 1
ATOM 1255 O O . ARG A 1 152 ? 1.008 7.247 -8.639 1.00 93.00 152 ARG A O 1
ATOM 1262 N N . VAL A 1 153 ? 1.862 6.365 -6.756 1.00 92.81 153 VAL A N 1
ATOM 1263 C CA . VAL A 1 153 ? 3.035 5.752 -7.402 1.00 92.81 153 VAL A CA 1
ATOM 1264 C C . VAL A 1 153 ? 2.637 4.680 -8.412 1.00 92.81 153 VAL A C 1
ATOM 1266 O O . VAL A 1 153 ? 3.152 4.662 -9.526 1.00 92.81 153 VAL A O 1
ATOM 1269 N N . LEU A 1 154 ? 1.662 3.833 -8.076 1.00 93.56 154 LEU A N 1
ATOM 1270 C CA . LEU A 1 154 ? 1.138 2.834 -9.012 1.00 93.56 154 LEU A CA 1
ATOM 1271 C C . LEU A 1 154 ? 0.501 3.470 -10.253 1.00 93.56 154 LEU A C 1
ATOM 1273 O O . LEU A 1 154 ? 0.605 2.914 -11.342 1.00 93.56 154 LEU A O 1
ATOM 1277 N N . ARG A 1 155 ? -0.127 4.644 -10.110 1.00 92.56 155 ARG A N 1
ATOM 1278 C CA . ARG A 1 155 ? -0.657 5.406 -11.249 1.00 92.56 155 ARG A CA 1
ATOM 1279 C C . ARG A 1 155 ? 0.466 5.934 -12.142 1.00 92.56 155 ARG A C 1
ATOM 1281 O O . ARG A 1 155 ? 0.366 5.806 -13.356 1.00 92.56 155 ARG A O 1
ATOM 1288 N N . GLU A 1 156 ? 1.521 6.490 -11.548 1.00 91.00 156 GLU A N 1
ATOM 1289 C CA . GLU A 1 156 ? 2.697 6.994 -12.278 1.00 91.00 156 GLU A CA 1
ATOM 1290 C C . GLU A 1 156 ? 3.419 5.886 -13.066 1.00 91.00 156 GLU A C 1
ATOM 1292 O O . GLU A 1 156 ? 3.989 6.165 -14.113 1.00 91.00 156 GLU A O 1
ATOM 1297 N N . LEU A 1 157 ? 3.349 4.633 -12.607 1.00 91.62 157 LEU A N 1
ATOM 1298 C CA . LEU A 1 157 ? 3.952 3.473 -13.275 1.00 91.62 157 LEU A CA 1
ATOM 1299 C C . LEU A 1 157 ? 2.968 2.668 -14.143 1.00 91.62 157 LEU A C 1
ATOM 1301 O O . LEU A 1 157 ? 3.331 1.609 -14.649 1.00 91.62 157 LEU A O 1
ATOM 1305 N N . SER A 1 158 ? 1.713 3.106 -14.285 1.00 87.94 158 SER A N 1
ATOM 1306 C CA . SER A 1 158 ? 0.623 2.252 -14.794 1.00 87.94 158 SER A CA 1
ATOM 1307 C C . SER A 1 158 ? 0.796 1.756 -16.235 1.00 87.94 158 SER A C 1
ATOM 1309 O O . SER A 1 158 ? 0.245 0.705 -16.584 1.00 87.94 158 SER A O 1
ATOM 1311 N N . ASP A 1 159 ? 1.588 2.461 -17.042 1.00 86.50 159 ASP A N 1
ATOM 1312 C CA . ASP A 1 159 ? 1.887 2.081 -18.423 1.00 86.50 159 ASP A CA 1
ATOM 1313 C C . ASP A 1 159 ? 2.821 0.865 -18.492 1.00 86.50 159 ASP A C 1
ATOM 1315 O O . ASP A 1 159 ? 2.612 -0.030 -19.310 1.00 86.50 159 ASP A O 1
ATOM 1319 N N . ASN A 1 160 ? 3.791 0.779 -17.574 1.00 87.88 160 ASN A N 1
ATOM 1320 C CA . ASN A 1 160 ? 4.867 -0.216 -17.614 1.00 87.88 160 ASN A CA 1
ATOM 1321 C C . ASN A 1 160 ? 4.862 -1.205 -16.434 1.00 87.88 160 ASN A C 1
ATOM 1323 O O . ASN A 1 160 ? 5.626 -2.172 -16.424 1.00 87.88 160 ASN A O 1
ATOM 1327 N N . TYR A 1 161 ? 3.998 -1.010 -15.434 1.00 93.38 161 TYR A N 1
ATOM 1328 C CA . TYR A 1 161 ? 3.892 -1.876 -14.262 1.00 93.38 161 TYR A CA 1
ATOM 1329 C C . TYR A 1 161 ? 2.440 -2.247 -13.937 1.00 93.38 161 TYR A C 1
ATOM 1331 O O . TYR A 1 161 ? 1.614 -1.406 -13.571 1.00 93.38 161 TYR A O 1
ATOM 1339 N N . LYS A 1 162 ? 2.142 -3.553 -13.986 1.00 93.12 162 LYS A N 1
ATOM 1340 C CA . LYS A 1 162 ? 0.839 -4.116 -13.600 1.00 93.12 162 LYS A CA 1
ATOM 1341 C C . LYS A 1 162 ? 1.004 -5.423 -12.834 1.00 93.12 162 LYS A C 1
ATOM 1343 O O . LYS A 1 162 ? 1.293 -6.450 -13.433 1.00 93.12 162 LYS A O 1
ATOM 1348 N N . SER A 1 163 ? 0.819 -5.386 -11.515 1.00 95.81 163 SER A N 1
ATOM 1349 C CA . SER A 1 163 ? 0.877 -6.575 -10.656 1.00 95.81 163 SER A CA 1
ATOM 1350 C C . SER A 1 163 ? -0.467 -6.812 -9.981 1.00 95.81 163 SER A C 1
ATOM 1352 O O . SER A 1 163 ? -0.827 -6.091 -9.048 1.00 95.81 163 SER A O 1
ATOM 1354 N N . ASN A 1 164 ? -1.203 -7.827 -10.444 1.00 95.00 164 ASN A N 1
ATOM 1355 C CA . ASN A 1 164 ? -2.531 -8.159 -9.915 1.00 95.00 164 ASN A CA 1
ATOM 1356 C C . ASN A 1 164 ? -2.501 -8.355 -8.396 1.00 95.00 164 ASN A C 1
ATOM 1358 O O . ASN A 1 164 ? -3.344 -7.812 -7.695 1.00 95.00 164 ASN A O 1
ATOM 1362 N N . VAL A 1 165 ? -1.469 -9.030 -7.879 1.00 96.56 165 VAL A N 1
ATOM 1363 C CA . VAL A 1 165 ? -1.316 -9.303 -6.442 1.00 96.56 165 VAL A CA 1
ATOM 1364 C C . VAL A 1 165 ? -1.237 -8.009 -5.625 1.00 96.56 165 VAL A C 1
ATOM 1366 O O . VAL A 1 165 ? -1.906 -7.885 -4.599 1.00 96.56 165 VAL A O 1
ATOM 1369 N N . VAL A 1 166 ? -0.459 -7.022 -6.085 1.00 97.12 166 VAL A N 1
ATOM 1370 C CA . VAL A 1 166 ? -0.332 -5.725 -5.401 1.00 97.12 166 VAL A CA 1
ATOM 1371 C C . VAL A 1 166 ? -1.648 -4.952 -5.458 1.00 97.12 166 VAL A C 1
ATOM 1373 O O . VAL A 1 166 ? -2.085 -4.423 -4.437 1.00 97.12 166 VAL A O 1
ATOM 1376 N N . TYR A 1 167 ? -2.299 -4.900 -6.625 1.00 96.31 167 TYR A N 1
ATOM 1377 C CA . TYR A 1 167 ? -3.573 -4.194 -6.783 1.00 96.31 167 TYR A CA 1
ATOM 1378 C C . TYR A 1 167 ? -4.679 -4.809 -5.919 1.00 96.31 167 TYR A C 1
ATOM 1380 O O . TYR A 1 167 ? -5.327 -4.082 -5.169 1.00 96.31 167 TYR A O 1
ATOM 1388 N N . GLU A 1 168 ? -4.838 -6.133 -5.947 1.00 97.56 168 GLU A N 1
ATOM 1389 C CA . GLU A 1 168 ? -5.826 -6.854 -5.138 1.00 97.56 168 GLU A CA 1
ATOM 1390 C C . GLU A 1 168 ? -5.607 -6.622 -3.643 1.00 97.56 168 GLU A C 1
ATOM 1392 O O . GLU A 1 168 ? -6.549 -6.310 -2.912 1.00 97.56 168 GLU A O 1
ATOM 1397 N N . LYS A 1 169 ? -4.358 -6.722 -3.170 1.00 97.94 169 LYS A N 1
ATOM 1398 C CA . LYS A 1 169 ? -4.044 -6.483 -1.758 1.00 97.94 169 LYS A CA 1
ATOM 1399 C C . LYS A 1 169 ? -4.280 -5.033 -1.353 1.00 97.94 169 LYS A C 1
ATOM 1401 O O . LYS A 1 169 ? -4.881 -4.791 -0.309 1.00 97.94 169 LYS A O 1
ATOM 1406 N N . LYS A 1 170 ? -3.885 -4.067 -2.185 1.00 97.38 170 LYS A N 1
ATOM 1407 C CA . LYS A 1 170 ? -4.170 -2.648 -1.941 1.00 97.38 170 LYS A CA 1
ATOM 1408 C C . LYS A 1 170 ? -5.676 -2.390 -1.849 1.00 97.38 170 LYS A C 1
ATOM 1410 O O . LYS A 1 170 ? -6.120 -1.678 -0.954 1.00 97.38 170 LYS A O 1
ATOM 1415 N N . GLU A 1 171 ? -6.471 -2.972 -2.746 1.00 97.56 171 GLU A N 1
ATOM 1416 C CA . GLU A 1 171 ? -7.931 -2.842 -2.716 1.00 97.56 171 GLU A CA 1
ATOM 1417 C C . GLU A 1 171 ? -8.555 -3.478 -1.473 1.00 97.56 171 GLU A C 1
ATOM 1419 O O . GLU A 1 171 ? -9.472 -2.899 -0.891 1.00 97.56 171 GLU A O 1
ATOM 1424 N N . GLN A 1 172 ? -8.054 -4.635 -1.028 1.00 97.25 172 GLN A N 1
ATOM 1425 C CA . GLN A 1 172 ? -8.478 -5.251 0.233 1.00 97.25 172 GLN A CA 1
ATOM 1426 C C . GLN A 1 172 ? -8.238 -4.305 1.418 1.00 97.25 172 GLN A C 1
ATOM 1428 O O . GLN A 1 172 ? -9.149 -4.083 2.217 1.00 97.25 172 GLN A O 1
ATOM 1433 N N . LEU A 1 173 ? -7.050 -3.699 1.509 1.00 97.69 173 LEU A N 1
ATOM 1434 C CA . LEU A 1 173 ? -6.717 -2.753 2.580 1.00 97.69 173 LEU A CA 1
ATOM 1435 C C . LEU A 1 173 ? -7.555 -1.470 2.498 1.00 97.69 173 LEU A C 1
ATOM 1437 O O . LEU A 1 173 ? -8.068 -1.006 3.514 1.00 97.69 173 LEU A O 1
ATOM 1441 N N . GLN A 1 174 ? -7.785 -0.941 1.293 1.00 96.94 174 GLN A N 1
ATOM 1442 C CA . GLN A 1 174 ? -8.664 0.212 1.089 1.00 96.94 174 GLN A CA 1
ATOM 1443 C C . GLN A 1 174 ? -10.099 -0.087 1.540 1.00 96.94 174 GLN A C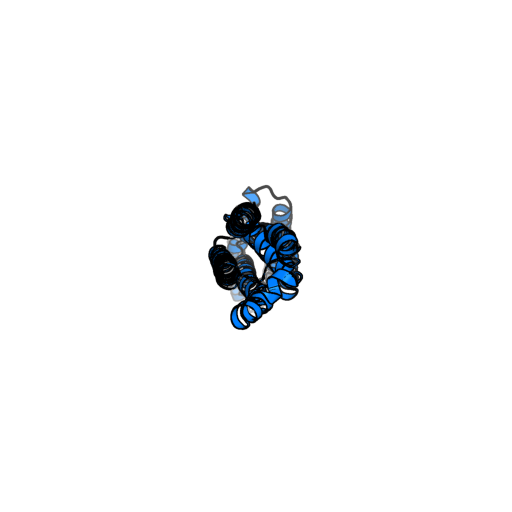 1
ATOM 1445 O O . GLN A 1 174 ? -10.725 0.753 2.184 1.00 96.94 174 GLN A O 1
ATOM 1450 N N . LYS A 1 175 ? -10.630 -1.280 1.234 1.00 96.06 175 LYS A N 1
ATOM 1451 C CA . LYS A 1 175 ? -11.959 -1.705 1.699 1.00 96.06 175 LYS A CA 1
ATOM 1452 C C . LYS A 1 175 ? -12.015 -1.772 3.221 1.00 96.06 175 LYS A C 1
ATOM 1454 O O . LYS A 1 175 ? -12.960 -1.243 3.794 1.00 96.06 175 LYS A O 1
ATOM 1459 N N . ARG A 1 176 ? -10.998 -2.344 3.872 1.00 95.12 176 ARG A N 1
ATOM 1460 C CA . ARG A 1 176 ? -10.912 -2.380 5.342 1.00 95.12 176 ARG A CA 1
ATOM 1461 C C . ARG A 1 176 ? -10.908 -0.981 5.950 1.00 95.12 176 ARG A C 1
ATOM 1463 O O . ARG A 1 176 ? -11.671 -0.729 6.872 1.00 95.12 176 ARG A O 1
ATOM 1470 N N . LEU A 1 177 ? -10.140 -0.045 5.388 1.00 94.31 177 LEU A N 1
ATOM 1471 C CA . LEU A 1 177 ? -10.172 1.347 5.841 1.00 94.31 177 LEU A CA 1
ATOM 1472 C C . LEU A 1 177 ? -11.531 2.003 5.587 1.00 94.31 177 LEU A C 1
ATOM 1474 O O . LEU A 1 177 ? -12.007 2.750 6.434 1.00 94.31 177 LEU A O 1
ATOM 1478 N N . ASN A 1 178 ? -12.178 1.757 4.450 1.00 93.38 178 ASN A N 1
ATOM 1479 C CA . ASN A 1 178 ? -13.496 2.328 4.156 1.00 93.38 178 ASN A CA 1
ATOM 1480 C C . ASN A 1 178 ? -14.593 1.771 5.081 1.00 93.38 178 ASN A C 1
ATOM 1482 O O . ASN A 1 178 ? -15.495 2.513 5.458 1.00 93.38 178 ASN A O 1
ATOM 1486 N N . HIS A 1 179 ? -14.469 0.509 5.494 1.00 94.00 179 HIS A N 1
ATOM 1487 C CA . HIS A 1 179 ? -15.352 -0.187 6.434 1.00 94.00 179 HIS A CA 1
ATOM 1488 C C . HIS A 1 179 ? -14.704 -0.337 7.816 1.00 94.00 179 HIS A C 1
ATOM 1490 O O . HIS A 1 179 ? -14.778 -1.387 8.451 1.00 94.00 179 HIS A O 1
ATOM 1496 N N . LEU A 1 180 ? -14.044 0.724 8.286 1.00 93.56 180 LEU A N 1
ATOM 1497 C CA . LEU A 1 180 ? -13.195 0.646 9.470 1.00 93.56 180 LEU A CA 1
ATOM 1498 C C . LEU A 1 180 ? -13.959 0.268 10.748 1.00 93.56 180 LEU A C 1
ATOM 1500 O O . LEU A 1 180 ? -13.416 -0.443 11.588 1.00 93.56 180 LEU A O 1
ATOM 1504 N N . LEU A 1 181 ? -15.215 0.702 10.899 1.00 93.75 181 LEU A N 1
ATOM 1505 C CA . LEU A 1 181 ? -16.034 0.271 12.035 1.00 93.75 181 LEU A CA 1
ATOM 1506 C C . LEU A 1 181 ? -16.198 -1.253 12.044 1.00 93.75 181 LEU A C 1
ATOM 1508 O O . LEU A 1 181 ? -16.000 -1.868 13.084 1.00 93.75 181 LEU A O 1
ATOM 1512 N N . ASP A 1 182 ? -16.507 -1.860 10.899 1.00 93.31 182 ASP A N 1
ATOM 1513 C CA . ASP A 1 182 ? -16.680 -3.310 10.795 1.00 93.31 182 ASP A CA 1
ATOM 1514 C C . ASP A 1 182 ? -15.361 -4.048 11.063 1.00 93.31 182 ASP A C 1
ATOM 1516 O O . ASP A 1 182 ? -15.359 -5.042 11.784 1.00 93.31 182 ASP A O 1
ATOM 1520 N N . ASP A 1 183 ? -14.232 -3.533 10.560 1.00 93.31 183 ASP A N 1
ATOM 1521 C CA . ASP A 1 183 ? -12.896 -4.087 10.835 1.00 93.31 183 ASP A CA 1
ATOM 1522 C C . ASP A 1 183 ? -12.553 -4.040 12.334 1.00 93.31 183 ASP A C 1
ATOM 1524 O O . ASP A 1 183 ? -12.089 -5.033 12.897 1.00 93.31 183 ASP A O 1
ATOM 1528 N N . ILE A 1 184 ? -12.844 -2.922 13.009 1.00 92.75 184 ILE A N 1
ATOM 1529 C CA . ILE A 1 184 ? -12.698 -2.808 14.466 1.00 92.75 184 ILE A CA 1
ATOM 1530 C C . ILE A 1 184 ? -13.609 -3.829 15.157 1.00 92.75 184 ILE A C 1
ATOM 1532 O O . ILE A 1 184 ? -13.158 -4.587 16.004 1.00 92.75 184 ILE A O 1
ATOM 1536 N N . LEU A 1 185 ? -14.884 -3.911 14.788 1.00 91.00 185 LEU A N 1
ATOM 1537 C CA . LEU A 1 185 ? -15.824 -4.830 15.435 1.00 91.00 185 LEU A CA 1
ATOM 1538 C C . LEU A 1 185 ? -15.510 -6.315 15.190 1.00 91.00 185 LEU A C 1
ATOM 1540 O O . LEU A 1 185 ? -15.937 -7.151 15.976 1.00 91.00 185 LEU A O 1
ATOM 1544 N N . GLN A 1 186 ? -14.782 -6.653 14.124 1.00 90.00 186 GLN A N 1
ATOM 1545 C CA . GLN A 1 186 ? -14.290 -8.013 13.884 1.00 90.00 186 GLN A CA 1
ATOM 1546 C C . GLN A 1 186 ? -13.060 -8.352 14.730 1.00 90.00 186 GLN A C 1
ATOM 1548 O O . GLN A 1 186 ? -12.877 -9.508 15.103 1.00 90.00 186 GLN A O 1
ATOM 1553 N N . ARG A 1 187 ? -12.208 -7.361 15.018 1.00 87.62 187 ARG A N 1
ATOM 1554 C CA . ARG A 1 187 ? -10.993 -7.542 15.828 1.00 87.62 187 ARG A CA 1
ATOM 1555 C C . ARG A 1 187 ? -11.253 -7.468 17.332 1.00 87.62 187 ARG A C 1
ATOM 1557 O O . ARG A 1 187 ? -10.462 -7.996 18.105 1.00 87.62 187 ARG A O 1
ATOM 1564 N N . TYR A 1 188 ? -12.338 -6.814 17.734 1.00 86.06 188 TYR A N 1
ATOM 1565 C CA . TYR A 1 188 ? -12.663 -6.534 19.125 1.00 86.06 188 TYR A CA 1
ATOM 1566 C C . TYR A 1 188 ? -14.058 -7.062 19.472 1.00 86.06 188 TYR A C 1
ATOM 1568 O O . TYR A 1 188 ? -15.061 -6.584 18.937 1.00 86.06 188 TYR A O 1
ATOM 1576 N N . ASP A 1 189 ? -14.136 -7.993 20.425 1.00 83.88 189 ASP A N 1
ATOM 1577 C CA . ASP A 1 189 ? -15.417 -8.454 20.957 1.00 83.88 189 ASP A CA 1
ATOM 1578 C C . ASP A 1 189 ? -15.925 -7.529 22.072 1.00 83.88 189 ASP A C 1
ATOM 1580 O O . ASP A 1 189 ? -15.742 -7.758 23.264 1.00 83.88 189 ASP A O 1
ATOM 1584 N N . PHE A 1 190 ? -16.613 -6.457 21.682 1.00 84.81 190 PHE A N 1
ATOM 1585 C CA . PHE A 1 190 ? -17.262 -5.565 22.650 1.00 84.81 190 PHE A CA 1
ATOM 1586 C C . PHE A 1 190 ? -18.552 -6.135 23.249 1.00 84.81 190 PHE A C 1
ATOM 1588 O O . PHE A 1 190 ? -19.205 -5.438 24.024 1.00 84.81 190 PHE A O 1
ATOM 1595 N N . SER A 1 191 ? -18.950 -7.350 22.866 1.00 83.81 191 SER A N 1
ATOM 1596 C CA . SER A 1 191 ? -20.115 -8.037 23.420 1.00 83.81 191 SER A CA 1
ATOM 1597 C C . SER A 1 191 ? -19.774 -8.959 24.585 1.00 83.81 191 SER A C 1
ATOM 1599 O O . SER A 1 191 ? -20.680 -9.576 25.132 1.00 83.81 191 SER A O 1
ATOM 1601 N N . ASP A 1 192 ? -18.509 -9.001 25.010 1.00 85.00 192 ASP A N 1
ATOM 1602 C CA . ASP A 1 192 ? -18.075 -9.716 26.203 1.00 85.00 192 ASP A CA 1
ATOM 1603 C C . ASP A 1 192 ? -17.184 -8.826 27.087 1.00 85.00 192 ASP A C 1
ATOM 1605 O O . ASP A 1 192 ? -16.052 -8.489 26.734 1.00 85.00 192 ASP A O 1
ATOM 1609 N N . MET A 1 193 ? -17.694 -8.454 28.269 1.00 85.06 193 MET A N 1
ATOM 1610 C CA . MET A 1 193 ? -16.959 -7.617 29.225 1.00 85.06 193 MET A CA 1
ATOM 1611 C C . MET A 1 193 ? -15.728 -8.313 29.793 1.00 85.06 193 MET A C 1
ATOM 1613 O O . MET A 1 193 ? -14.791 -7.626 30.204 1.00 85.06 193 MET A O 1
ATOM 1617 N N . GLU A 1 194 ? -15.714 -9.649 29.822 1.00 84.62 194 GLU A N 1
ATOM 1618 C CA . GLU A 1 194 ? -14.558 -10.389 30.314 1.00 84.62 194 GLU A CA 1
ATOM 1619 C C . GLU A 1 194 ? -13.338 -10.100 29.440 1.00 84.62 194 GLU A C 1
ATOM 1621 O O . GLU A 1 194 ? -12.231 -10.025 29.947 1.00 84.62 194 GLU A O 1
ATOM 1626 N N . THR A 1 195 ? -13.522 -9.825 28.148 1.00 85.88 195 THR A N 1
ATOM 1627 C CA . THR A 1 195 ? -12.413 -9.601 27.208 1.00 85.88 195 THR A CA 1
ATOM 1628 C C . THR A 1 195 ? -11.856 -8.175 27.219 1.00 85.88 195 THR A C 1
ATOM 1630 O O . THR A 1 195 ? -10.819 -7.911 26.602 1.00 85.88 195 THR A O 1
ATOM 1633 N N . PHE A 1 196 ? -12.474 -7.247 27.960 1.00 89.56 196 PHE A N 1
ATOM 1634 C CA . PHE A 1 196 ? -12.081 -5.832 27.944 1.00 89.56 196 PHE A CA 1
ATOM 1635 C C . PHE A 1 196 ? -10.652 -5.605 28.449 1.00 89.56 196 PHE A C 1
ATOM 1637 O O . PHE A 1 196 ? -10.030 -4.621 28.067 1.00 89.56 196 PHE A O 1
ATOM 1644 N N . TYR A 1 197 ? -10.094 -6.493 29.275 1.00 86.56 197 TYR A N 1
ATOM 1645 C CA . TYR A 1 197 ? -8.695 -6.368 29.698 1.00 86.56 197 TYR A CA 1
ATOM 1646 C C . TYR A 1 197 ? -7.696 -6.787 28.605 1.00 86.56 197 TYR A C 1
ATOM 1648 O O . TYR A 1 197 ? -6.554 -6.332 28.628 1.00 86.56 197 TYR A O 1
ATOM 1656 N N . ILE A 1 198 ? -8.104 -7.657 27.671 1.00 86.12 198 ILE A N 1
ATOM 1657 C CA . ILE A 1 198 ? -7.269 -8.126 26.552 1.00 86.12 198 ILE A CA 1
ATOM 1658 C C . ILE A 1 198 ? -7.179 -7.024 25.500 1.00 86.12 198 ILE A C 1
ATOM 1660 O O . ILE A 1 198 ? -6.101 -6.713 24.991 1.00 86.12 198 ILE A O 1
ATOM 1664 N N . HIS A 1 199 ? -8.325 -6.413 25.203 1.00 85.50 199 HIS A N 1
ATOM 1665 C CA . HIS A 1 199 ? -8.455 -5.363 24.207 1.00 85.50 199 HIS A CA 1
ATOM 1666 C C . HIS A 1 199 ? -9.253 -4.180 24.771 1.00 85.50 199 HIS A C 1
ATOM 1668 O O . HIS A 1 199 ? -10.442 -4.037 24.472 1.00 85.50 199 HIS A O 1
ATOM 1674 N N . PRO A 1 200 ? -8.611 -3.323 25.588 1.00 90.88 200 PRO A N 1
ATOM 1675 C CA . PRO A 1 200 ? -9.283 -2.220 26.258 1.00 90.88 200 PRO A CA 1
ATOM 1676 C C . PRO A 1 200 ? -9.974 -1.278 25.273 1.00 90.88 200 PRO A C 1
ATOM 1678 O O . PRO A 1 200 ? -9.301 -0.697 24.417 1.00 90.88 200 PRO A O 1
ATOM 1681 N N . PRO A 1 201 ? -11.296 -1.046 25.408 1.00 92.94 201 PRO A N 1
ATOM 1682 C CA . PRO A 1 201 ? -11.991 -0.095 24.554 1.00 92.94 201 PRO A CA 1
ATOM 1683 C C . PRO A 1 201 ? -11.331 1.284 24.565 1.00 92.94 201 PRO A C 1
ATOM 1685 O O . PRO A 1 201 ? -11.123 1.868 23.507 1.00 92.94 201 PRO A O 1
ATOM 1688 N N . LYS A 1 202 ? -10.918 1.792 25.733 1.00 93.38 202 LYS A N 1
ATOM 1689 C CA . LYS A 1 202 ? -10.235 3.092 25.844 1.00 93.38 202 LYS A CA 1
ATOM 1690 C C . LYS A 1 202 ? -9.075 3.270 24.845 1.00 93.38 202 LYS A C 1
ATOM 1692 O O . LYS A 1 202 ? -8.942 4.359 24.295 1.00 93.38 202 LYS A O 1
ATOM 1697 N N . ASP A 1 203 ? -8.317 2.215 24.534 1.00 91.31 203 ASP A N 1
ATOM 1698 C CA . ASP A 1 203 ? -7.130 2.297 23.677 1.00 91.31 203 ASP A CA 1
ATOM 1699 C C . ASP A 1 203 ? -7.521 2.603 22.221 1.00 91.31 203 ASP A C 1
ATOM 1701 O O . ASP A 1 203 ? -6.906 3.448 21.567 1.00 91.31 203 ASP A O 1
ATOM 1705 N N . ILE A 1 204 ? -8.590 1.975 21.710 1.00 92.19 204 ILE A N 1
ATOM 1706 C CA . ILE A 1 204 ? -9.092 2.275 20.361 1.00 92.19 204 ILE A CA 1
ATOM 1707 C C . ILE A 1 204 ? -9.721 3.673 20.300 1.00 92.19 204 ILE A C 1
ATOM 1709 O O . ILE A 1 204 ? -9.547 4.379 19.305 1.00 92.19 204 ILE A O 1
ATOM 1713 N N . PHE A 1 205 ? -10.387 4.122 21.371 1.00 93.12 205 PHE A N 1
ATOM 1714 C CA . PHE A 1 205 ? -10.920 5.487 21.453 1.00 93.12 205 PHE A CA 1
ATOM 1715 C C . PHE A 1 205 ? -9.813 6.539 21.461 1.00 93.12 205 PHE A C 1
ATOM 1717 O O . PHE A 1 205 ? -9.962 7.562 20.796 1.00 93.12 205 PHE A O 1
ATOM 1724 N N . GLU A 1 206 ? -8.696 6.302 22.151 1.00 89.62 206 GLU A N 1
ATOM 1725 C CA . GLU A 1 206 ? -7.536 7.196 22.106 1.00 89.62 206 GLU A CA 1
ATOM 1726 C C . GLU A 1 206 ? -6.976 7.334 20.686 1.00 89.62 206 GLU A C 1
ATOM 1728 O O . GLU A 1 206 ? -6.702 8.452 20.243 1.00 89.62 206 GLU A O 1
ATOM 1733 N N . GLN A 1 207 ? -6.859 6.230 19.938 1.00 88.62 207 GLN A N 1
ATOM 1734 C CA . GLN A 1 207 ? -6.404 6.292 18.545 1.00 88.62 207 GLN A CA 1
ATOM 1735 C C . GLN A 1 207 ? -7.413 7.011 17.648 1.00 88.62 207 GLN A C 1
ATOM 1737 O O . GLN A 1 207 ? -7.032 7.904 16.893 1.00 88.62 207 GLN A O 1
ATOM 1742 N N . LEU A 1 208 ? -8.708 6.709 17.773 1.00 91.69 208 LEU A N 1
ATOM 1743 C CA . LEU A 1 208 ? -9.743 7.416 17.017 1.00 91.69 208 LEU A CA 1
ATOM 1744 C C . LEU A 1 208 ? -9.736 8.919 17.334 1.00 91.69 208 LEU A C 1
ATOM 1746 O O . LEU A 1 208 ? -9.810 9.717 16.403 1.00 91.69 208 LEU A O 1
ATOM 1750 N N . LYS A 1 209 ? -9.551 9.330 18.600 1.00 88.69 209 LYS A N 1
ATOM 1751 C CA . LYS A 1 209 ? -9.419 10.748 18.997 1.00 88.69 209 LYS A CA 1
ATOM 1752 C C . LYS A 1 209 ? -8.275 11.455 18.281 1.00 88.69 209 LYS A C 1
ATOM 1754 O O . LYS A 1 209 ? -8.460 12.587 17.840 1.00 88.69 209 LYS A O 1
ATOM 1759 N N . ARG A 1 210 ? -7.119 10.804 18.119 1.00 83.94 210 ARG A N 1
ATOM 1760 C CA . ARG A 1 210 ? -5.990 11.384 17.367 1.00 83.94 210 ARG A CA 1
ATOM 1761 C C . ARG A 1 210 ? -6.379 11.684 15.925 1.00 83.94 210 ARG A C 1
ATOM 1763 O O . ARG A 1 210 ? -6.046 12.750 15.417 1.00 83.94 210 ARG A O 1
ATOM 1770 N N . VAL A 1 211 ? -7.129 10.785 15.291 1.00 84.94 211 VAL A N 1
ATOM 1771 C CA . VAL A 1 211 ? -7.570 10.974 13.905 1.00 84.94 211 VAL A CA 1
ATOM 1772 C C . VAL A 1 211 ? -8.750 11.944 13.804 1.00 84.94 211 VAL A C 1
ATOM 1774 O O . VAL A 1 211 ? -8.844 12.672 12.822 1.00 84.94 211 VAL A O 1
ATOM 1777 N N . LEU A 1 212 ? -9.604 12.065 14.825 1.00 85.19 212 LEU A N 1
ATOM 1778 C CA . LEU A 1 212 ? -10.672 13.077 14.868 1.00 85.19 212 LEU A CA 1
ATOM 1779 C C . LEU A 1 212 ? -10.138 14.510 14.758 1.00 85.19 212 LEU A C 1
ATOM 1781 O O . LEU A 1 212 ? -10.798 15.357 14.157 1.00 85.19 212 LEU A O 1
ATOM 1785 N N . LEU A 1 213 ? -8.933 14.774 15.275 1.00 78.50 213 LEU A N 1
ATOM 1786 C CA . LEU A 1 213 ? -8.272 16.078 15.149 1.00 78.50 213 LEU A CA 1
ATOM 1787 C C . LEU A 1 213 ? -7.971 16.461 13.690 1.00 78.50 213 LEU A C 1
ATOM 1789 O O . LEU A 1 213 ? -7.805 17.642 13.401 1.00 78.50 213 LEU A O 1
ATOM 1793 N N . SER A 1 214 ? -7.951 15.494 12.764 1.00 76.06 214 SER A N 1
ATOM 1794 C CA . SER A 1 214 ? -7.836 15.767 11.323 1.00 76.06 214 SER A CA 1
ATOM 1795 C C . SER A 1 214 ? -9.099 16.395 10.717 1.00 76.06 214 SER A C 1
ATOM 1797 O O . SER A 1 214 ? -9.054 16.891 9.594 1.00 76.06 214 SER A O 1
ATOM 1799 N N . GLY A 1 215 ? -10.233 16.373 11.431 1.00 75.88 215 GLY A N 1
ATOM 1800 C CA . GLY A 1 215 ? -11.512 16.909 10.957 1.00 75.88 215 GLY A CA 1
ATOM 1801 C C . GLY A 1 215 ? -12.242 16.024 9.941 1.00 75.88 215 GLY A C 1
ATOM 1802 O O . GLY A 1 215 ? -13.235 16.457 9.360 1.00 75.88 215 GLY A O 1
ATOM 1803 N N . ASN A 1 216 ? -11.782 14.791 9.711 1.00 81.19 216 ASN A N 1
ATOM 1804 C CA . ASN A 1 216 ? -12.415 13.884 8.757 1.00 81.19 216 ASN A CA 1
ATOM 1805 C C . ASN A 1 216 ? -13.734 13.296 9.329 1.00 81.19 216 ASN A C 1
ATOM 1807 O O . ASN A 1 216 ? -13.699 12.582 10.340 1.00 81.19 216 ASN A O 1
ATOM 1811 N N . PRO A 1 217 ? -14.899 13.549 8.688 1.00 85.94 217 PRO A N 1
ATOM 1812 C CA . PRO A 1 217 ? -16.216 13.169 9.211 1.00 85.94 217 PRO A CA 1
ATOM 1813 C C . PRO A 1 217 ? -16.395 11.655 9.370 1.00 85.94 217 PRO A C 1
ATOM 1815 O O . PRO A 1 217 ? -17.064 11.214 10.301 1.00 85.94 217 PRO A O 1
ATOM 1818 N N . LYS A 1 218 ? -15.722 10.851 8.538 1.00 89.00 218 LYS A N 1
ATOM 1819 C CA . LYS A 1 218 ? -15.737 9.384 8.626 1.00 89.00 218 LYS A CA 1
ATOM 1820 C C . LYS A 1 218 ? -15.380 8.896 10.031 1.00 89.00 218 LYS A C 1
ATOM 1822 O O . LYS A 1 218 ? -16.049 8.025 10.579 1.00 89.00 218 LYS A O 1
ATOM 1827 N N . TYR A 1 219 ? -14.341 9.470 10.636 1.00 91.06 219 TYR A N 1
ATOM 1828 C CA . TYR A 1 219 ? -13.887 9.058 11.963 1.00 91.06 219 TYR A CA 1
ATOM 1829 C C . TYR A 1 219 ? -14.823 9.534 13.072 1.00 91.06 219 TYR A C 1
ATOM 1831 O O . TYR A 1 219 ? -14.946 8.847 14.082 1.00 91.06 219 TYR A O 1
ATOM 1839 N N . VAL A 1 220 ? -15.522 10.658 12.876 1.00 90.75 220 VAL A N 1
ATOM 1840 C CA . VAL A 1 220 ? -16.552 11.151 13.808 1.00 90.75 220 VAL A CA 1
ATOM 1841 C C . VAL A 1 220 ? -17.690 10.144 13.915 1.00 90.75 220 VAL A C 1
ATOM 1843 O O . VAL A 1 220 ? -18.113 9.805 15.022 1.00 90.75 220 VAL A O 1
ATOM 1846 N N . ASP A 1 221 ? -18.158 9.637 12.779 1.00 91.62 221 ASP A N 1
ATOM 1847 C CA . ASP A 1 221 ? -19.266 8.686 12.740 1.00 91.62 221 ASP A CA 1
ATOM 1848 C C . ASP A 1 221 ? -18.864 7.325 13.313 1.00 91.62 221 ASP A C 1
ATOM 1850 O O . ASP A 1 221 ? -19.612 6.745 14.106 1.00 91.62 221 ASP A O 1
ATOM 1854 N N . ILE A 1 222 ? -17.653 6.848 12.998 1.00 93.88 222 ILE A N 1
ATOM 1855 C CA . ILE A 1 222 ? -17.089 5.621 13.583 1.00 93.88 222 ILE A CA 1
ATOM 1856 C C . ILE A 1 222 ? -16.983 5.757 15.104 1.00 93.88 222 ILE A C 1
ATOM 1858 O O . ILE A 1 222 ? -17.445 4.880 15.833 1.00 93.88 222 ILE A O 1
ATOM 1862 N N . TYR A 1 223 ? -16.427 6.872 15.586 1.00 94.44 223 TYR A N 1
ATOM 1863 C CA . TYR A 1 223 ? -16.268 7.151 17.010 1.00 94.44 223 TYR A CA 1
ATOM 1864 C C . TYR A 1 223 ? -17.605 7.106 17.751 1.00 94.44 223 TYR A C 1
ATOM 1866 O O . TYR A 1 223 ? -17.745 6.394 18.744 1.00 94.44 223 TYR A O 1
ATOM 1874 N N . LYS A 1 224 ? -18.609 7.836 17.249 1.00 93.50 224 LYS A N 1
ATOM 1875 C CA . LYS A 1 224 ? -19.949 7.880 17.851 1.00 93.50 224 LYS A CA 1
ATOM 1876 C C . LYS A 1 224 ? -20.621 6.510 17.841 1.00 93.50 224 LYS A C 1
ATOM 1878 O O . LYS A 1 224 ? -21.189 6.110 18.852 1.00 93.50 224 LYS A O 1
ATOM 1883 N N . SER A 1 225 ? -20.530 5.789 16.726 1.00 94.81 225 SER A N 1
ATOM 1884 C CA . SER A 1 225 ? -21.148 4.466 16.578 1.00 94.81 225 SER A CA 1
ATOM 1885 C C . SER A 1 225 ? -20.540 3.447 17.539 1.00 94.81 225 SER A C 1
ATOM 1887 O O . SER A 1 225 ? -21.262 2.678 18.173 1.00 94.81 225 SER A O 1
ATOM 1889 N N . LEU A 1 226 ? -19.214 3.465 17.691 1.00 95.06 226 LEU A N 1
ATOM 1890 C CA . LEU A 1 226 ? -18.521 2.593 18.631 1.00 95.06 226 LEU A CA 1
ATOM 1891 C C . LEU A 1 226 ? -18.870 2.943 20.085 1.00 95.06 226 LEU A C 1
ATOM 1893 O O . LEU A 1 226 ? -19.126 2.044 20.888 1.00 95.06 226 LEU A O 1
ATOM 1897 N N . LEU A 1 227 ? -18.925 4.242 20.409 1.00 95.06 227 LEU A N 1
ATOM 1898 C CA . LEU A 1 227 ? -19.284 4.732 21.743 1.00 95.06 227 LEU A CA 1
ATOM 1899 C C . LEU A 1 227 ? -20.684 4.260 22.134 1.00 95.06 227 LEU A C 1
ATOM 1901 O O . LEU A 1 227 ? -20.884 3.744 23.232 1.00 95.06 227 LEU A O 1
ATOM 1905 N N . GLU A 1 228 ? -21.633 4.390 21.207 1.00 94.81 228 GLU A N 1
ATOM 1906 C CA . GLU A 1 228 ? -23.015 3.968 21.397 1.00 94.81 228 GLU A CA 1
ATOM 1907 C C . GLU A 1 228 ? -23.128 2.459 21.620 1.00 94.81 228 GLU A C 1
ATOM 1909 O O . GLU A 1 228 ? -23.824 2.017 22.533 1.00 94.81 228 GLU A O 1
ATOM 1914 N N . LYS A 1 229 ? -22.402 1.656 20.837 1.00 93.62 229 LYS A N 1
ATOM 1915 C CA . LYS A 1 229 ? -22.438 0.195 20.959 1.00 93.62 229 LYS A CA 1
ATOM 1916 C C . LYS A 1 229 ? -21.979 -0.273 22.339 1.00 93.62 229 LYS A C 1
ATOM 1918 O O . LYS A 1 229 ? -22.646 -1.102 22.958 1.00 93.62 229 LYS A O 1
ATOM 1923 N N . ILE A 1 230 ? -20.878 0.287 22.840 1.00 94.25 230 ILE A N 1
ATOM 1924 C CA . ILE A 1 230 ? -20.370 -0.048 24.175 1.00 94.25 230 ILE A CA 1
ATOM 1925 C C . ILE A 1 230 ? -21.310 0.489 25.252 1.00 94.25 230 ILE A C 1
ATOM 1927 O O . ILE A 1 230 ? -21.586 -0.228 26.209 1.00 94.25 230 ILE A O 1
ATOM 1931 N N . ARG A 1 231 ? -21.858 1.702 25.087 1.00 95.25 231 ARG A N 1
ATOM 1932 C CA . ARG A 1 231 ? -22.851 2.269 26.010 1.00 95.25 231 ARG A CA 1
ATOM 1933 C C . ARG A 1 231 ? -24.044 1.335 26.190 1.00 95.25 231 ARG A C 1
ATOM 1935 O O . ARG A 1 231 ? -24.353 0.971 27.317 1.00 95.25 231 ARG A O 1
ATOM 1942 N N . VAL A 1 232 ? -24.680 0.923 25.092 1.00 94.44 232 VAL A N 1
ATOM 1943 C CA . VAL A 1 232 ? -25.853 0.032 25.114 1.00 94.44 232 VAL A CA 1
ATOM 1944 C C . VAL A 1 232 ? -25.515 -1.299 25.776 1.00 94.44 232 VAL A C 1
ATOM 1946 O O . VAL A 1 232 ? -26.266 -1.776 26.628 1.00 94.44 232 VAL A O 1
ATOM 1949 N N . TYR A 1 233 ? -24.372 -1.887 25.419 1.00 92.75 233 TYR A N 1
ATOM 1950 C CA . TYR A 1 233 ? -23.945 -3.155 25.997 1.00 92.75 233 TYR A CA 1
ATOM 1951 C C . TYR A 1 233 ? -23.675 -3.042 27.506 1.00 92.75 233 TYR A C 1
ATOM 1953 O O . TYR A 1 233 ? -24.113 -3.893 28.286 1.00 92.75 233 TYR A O 1
ATOM 1961 N N . PHE A 1 234 ? -23.010 -1.968 27.935 1.00 92.94 234 PHE A N 1
ATOM 1962 C CA . PHE A 1 234 ? -22.690 -1.732 29.339 1.00 92.94 234 PHE A CA 1
ATOM 1963 C C . PHE A 1 234 ? -23.943 -1.447 30.178 1.00 92.94 234 PHE A C 1
ATOM 1965 O O . PHE A 1 234 ? -24.132 -2.077 31.218 1.00 92.94 234 PHE A O 1
ATOM 1972 N N . SER A 1 235 ? -24.849 -0.595 29.684 1.00 93.31 235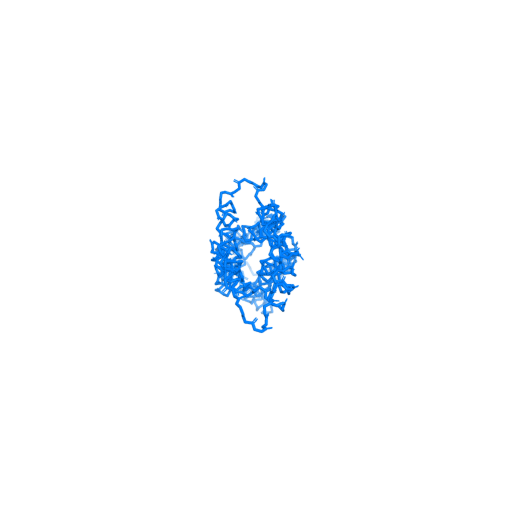 SER A N 1
ATOM 1973 C CA . SER A 1 235 ? -26.161 -0.343 30.297 1.00 93.31 235 SER A CA 1
ATOM 1974 C C . SER A 1 235 ? -26.969 -1.628 30.470 1.00 93.31 235 SER A C 1
ATOM 1976 O O . SER A 1 235 ? -27.453 -1.903 31.562 1.00 93.31 235 SER A O 1
ATOM 1978 N N . SER A 1 236 ? -27.050 -2.467 29.432 1.00 92.62 236 SER A N 1
ATOM 1979 C CA . SER A 1 236 ? -27.810 -3.721 29.507 1.00 92.62 236 SER A CA 1
ATOM 1980 C C . SER A 1 236 ? -27.287 -4.664 30.595 1.00 92.62 236 SER A C 1
ATOM 1982 O O . SER A 1 236 ? -28.070 -5.353 31.248 1.00 92.62 236 SER A O 1
ATOM 1984 N N . ASN A 1 237 ? -25.971 -4.710 30.804 1.00 90.88 237 ASN A N 1
ATOM 1985 C CA . ASN A 1 237 ? -25.379 -5.532 31.856 1.00 90.88 237 ASN A CA 1
ATOM 1986 C C . ASN A 1 237 ? -25.599 -4.944 33.256 1.00 90.88 237 ASN A C 1
ATOM 1988 O O . ASN A 1 237 ? -25.879 -5.712 34.175 1.00 90.88 237 ASN A O 1
ATOM 1992 N N . LEU A 1 238 ? -25.546 -3.616 33.413 1.00 90.88 238 LEU A N 1
ATOM 1993 C CA . LEU A 1 238 ? -25.927 -2.939 34.659 1.00 90.88 238 LEU A CA 1
ATOM 1994 C C . LEU A 1 238 ? -27.382 -3.246 35.045 1.00 90.88 238 LEU A C 1
ATOM 1996 O O . LEU A 1 238 ? -27.638 -3.664 36.174 1.00 90.88 238 LEU A O 1
ATOM 2000 N N . ASP A 1 239 ? -28.315 -3.115 34.099 1.00 89.31 239 ASP A N 1
ATOM 2001 C CA . ASP A 1 239 ? -29.744 -3.368 34.331 1.00 89.31 239 ASP A CA 1
ATOM 2002 C C . ASP A 1 239 ? -30.011 -4.830 34.713 1.00 89.31 239 ASP A C 1
ATOM 2004 O O . ASP A 1 239 ? -30.817 -5.122 35.600 1.00 89.31 239 ASP A O 1
ATOM 2008 N N . LYS A 1 240 ? -29.319 -5.775 34.062 1.00 88.69 240 LYS A N 1
ATOM 2009 C CA . LYS A 1 240 ? -29.399 -7.199 34.419 1.00 88.69 240 LYS A CA 1
ATOM 2010 C C . LYS A 1 240 ? -28.919 -7.430 35.846 1.00 88.69 240 LYS A C 1
ATOM 2012 O O . LYS A 1 240 ? -29.593 -8.135 36.584 1.00 88.69 240 LYS A O 1
ATOM 2017 N N . LEU A 1 241 ? -27.800 -6.818 36.232 1.00 87.94 241 LEU A N 1
ATOM 2018 C CA . LEU A 1 241 ? -27.208 -6.950 37.563 1.00 87.94 241 LEU A CA 1
ATOM 2019 C C . LEU A 1 241 ? -28.126 -6.431 38.670 1.00 87.94 241 LEU A C 1
ATOM 2021 O O . LEU A 1 241 ? -28.296 -7.117 39.672 1.00 87.94 241 LEU A O 1
ATOM 2025 N N . GLN A 1 242 ? -28.766 -5.275 38.480 1.00 81.12 242 GLN A N 1
ATOM 2026 C CA . GLN A 1 242 ? -29.698 -4.709 39.468 1.00 81.12 242 GLN A CA 1
ATOM 2027 C C . GLN A 1 242 ? -30.901 -5.619 39.757 1.00 81.12 242 GLN A C 1
ATOM 2029 O O . GLN A 1 242 ? -31.464 -5.573 40.848 1.00 81.12 242 GLN A O 1
ATOM 2034 N N . ASN A 1 243 ? -31.275 -6.464 38.796 1.00 80.25 243 ASN A N 1
ATOM 2035 C CA . ASN A 1 243 ? -32.398 -7.391 38.903 1.00 80.25 243 ASN A CA 1
ATOM 2036 C C . ASN A 1 243 ? -31.962 -8.839 39.207 1.00 80.25 243 ASN A C 1
ATOM 2038 O O . ASN A 1 243 ? -32.803 -9.740 39.265 1.00 80.25 243 ASN A O 1
ATOM 2042 N N . ASP A 1 244 ? -30.661 -9.089 39.381 1.00 80.38 244 ASP A N 1
ATOM 2043 C CA . ASP A 1 244 ? -30.101 -10.430 39.526 1.00 80.38 244 ASP A CA 1
ATOM 2044 C C . ASP A 1 244 ? -29.998 -10.840 41.003 1.00 80.38 244 ASP A C 1
ATOM 2046 O O . ASP A 1 244 ? -29.269 -10.230 41.778 1.00 80.38 244 ASP A O 1
ATOM 2050 N N . SER A 1 245 ? -30.690 -11.916 41.384 1.00 74.62 245 SER A N 1
ATOM 2051 C CA . SER A 1 245 ? -30.623 -12.531 42.724 1.00 74.62 245 SER A CA 1
ATOM 2052 C C . SER A 1 245 ? -29.824 -13.844 42.746 1.00 74.62 245 SER A C 1
ATOM 2054 O O . SER A 1 245 ? -29.908 -14.623 43.698 1.00 74.62 245 SER A O 1
ATOM 2056 N N . SER A 1 246 ? -29.063 -14.128 41.684 1.00 82.50 246 SER A N 1
ATOM 2057 C CA . SER A 1 246 ? -28.275 -15.357 41.562 1.00 82.50 246 SER A CA 1
ATOM 2058 C C . SER A 1 246 ? -27.111 -15.433 42.556 1.00 82.50 246 SER A C 1
ATOM 2060 O O . SER A 1 246 ? -26.607 -14.432 43.063 1.00 82.50 246 SER A O 1
ATOM 2062 N N . LYS A 1 247 ? -26.638 -16.660 42.810 1.00 74.19 247 LYS A N 1
ATOM 2063 C CA . LYS A 1 247 ? -25.484 -16.921 43.690 1.00 74.19 247 LYS A CA 1
ATOM 2064 C C . LYS A 1 247 ? -24.182 -16.270 43.201 1.00 74.19 247 LYS A C 1
ATOM 2066 O O . LYS A 1 247 ? -23.324 -15.972 44.024 1.00 74.19 247 LYS A O 1
ATOM 2071 N N . ASP A 1 248 ? -24.074 -15.989 41.903 1.00 83.00 248 ASP A N 1
ATOM 2072 C CA . ASP A 1 248 ? -22.872 -15.422 41.275 1.00 83.00 248 ASP A CA 1
ATOM 2073 C C . ASP A 1 248 ? -22.912 -13.886 41.188 1.00 83.00 248 ASP A C 1
ATOM 2075 O O . ASP A 1 248 ? -22.064 -13.266 40.544 1.00 83.00 248 ASP A O 1
ATOM 2079 N N . HIS A 1 249 ? -23.894 -13.249 41.832 1.00 85.81 249 HIS A N 1
ATOM 2080 C CA . HIS A 1 249 ? -24.110 -11.803 41.781 1.00 85.81 249 HIS A CA 1
ATOM 2081 C C . HIS A 1 249 ? -22.847 -10.995 42.138 1.00 85.81 249 HIS A C 1
ATOM 2083 O O . HIS A 1 249 ? -22.475 -10.071 41.417 1.00 85.81 249 HIS A O 1
ATOM 2089 N N . LEU A 1 250 ? -22.114 -11.396 43.185 1.00 86.06 250 LEU A N 1
ATOM 2090 C CA . LEU A 1 250 ? -20.860 -10.740 43.584 1.00 86.06 250 LEU A CA 1
ATOM 2091 C C . LEU A 1 250 ? -19.768 -10.828 42.506 1.00 86.06 250 LEU A C 1
ATOM 2093 O O . LEU A 1 250 ? -19.056 -9.853 42.269 1.00 86.06 250 LEU A O 1
ATOM 2097 N N . GLN A 1 251 ? -19.642 -11.976 41.835 1.00 87.56 251 GLN A N 1
ATOM 2098 C CA . GLN A 1 251 ? -18.654 -12.166 40.773 1.00 87.56 251 GLN A CA 1
ATOM 2099 C C . GLN A 1 251 ? -18.992 -11.306 39.550 1.00 87.56 251 GLN A C 1
ATOM 2101 O O . GLN A 1 251 ? -18.102 -10.685 38.971 1.00 87.56 251 GLN A O 1
ATOM 2106 N N . LYS A 1 252 ? -20.280 -11.191 39.209 1.00 88.31 252 LYS A N 1
ATOM 2107 C CA . LYS A 1 252 ? -20.766 -10.309 38.139 1.00 88.31 252 LYS A CA 1
ATOM 2108 C C . LYS A 1 252 ? -20.523 -8.829 38.452 1.00 88.31 252 LYS A C 1
ATOM 2110 O O . LYS A 1 252 ? -20.090 -8.096 37.566 1.00 88.31 252 LYS A O 1
ATOM 2115 N N . ILE A 1 253 ? -20.725 -8.393 39.703 1.00 89.94 253 ILE A N 1
ATOM 2116 C CA . ILE A 1 253 ? -20.367 -7.029 40.139 1.00 89.94 253 ILE A CA 1
ATOM 2117 C C . ILE A 1 253 ? -18.869 -6.788 39.942 1.00 89.94 253 ILE A C 1
ATOM 2119 O O . ILE A 1 253 ? -18.481 -5.759 39.387 1.00 89.94 253 ILE A O 1
ATOM 2123 N N . LEU A 1 254 ? -18.025 -7.722 40.393 1.00 89.62 254 LEU A N 1
ATOM 2124 C CA . LEU A 1 254 ? -16.573 -7.599 40.266 1.00 89.62 254 LEU A CA 1
ATOM 2125 C C . LEU A 1 254 ? -16.158 -7.480 38.795 1.00 89.62 254 LEU A C 1
ATOM 2127 O O . LEU A 1 254 ? -15.354 -6.613 38.456 1.00 89.62 254 LEU A O 1
ATOM 2131 N N . LEU A 1 255 ? -16.739 -8.310 37.925 1.00 90.25 255 LEU A N 1
ATOM 2132 C CA . LEU A 1 255 ? -16.489 -8.280 36.488 1.00 90.25 255 LEU A CA 1
ATOM 2133 C C . LEU A 1 255 ? -16.830 -6.915 35.885 1.00 90.25 255 LEU A C 1
ATOM 2135 O O . LEU A 1 255 ? -16.010 -6.318 35.191 1.00 90.25 255 LEU A O 1
ATOM 2139 N N . LEU A 1 256 ? -18.021 -6.400 36.192 1.00 92.00 256 LEU A N 1
ATOM 2140 C CA . LEU A 1 256 ? -18.502 -5.133 35.658 1.00 92.00 256 LEU A CA 1
ATOM 2141 C C . LEU A 1 256 ? -17.655 -3.949 36.156 1.00 92.00 256 LEU A C 1
ATOM 2143 O O . LEU A 1 256 ? -17.306 -3.065 35.371 1.00 92.00 256 LEU A O 1
ATOM 2147 N N . LYS A 1 257 ? -17.244 -3.964 37.433 1.00 91.56 257 LYS A N 1
ATOM 2148 C CA . LYS A 1 257 ? -16.293 -2.987 37.992 1.00 91.56 257 LYS A CA 1
ATOM 2149 C C . LYS A 1 257 ? -14.926 -3.063 37.309 1.00 91.56 257 LYS A C 1
ATOM 2151 O O . LYS A 1 257 ? -14.335 -2.028 37.019 1.00 91.56 257 LYS A O 1
ATOM 2156 N N . ASN A 1 258 ? -14.434 -4.262 37.005 1.00 92.31 258 ASN A N 1
ATOM 2157 C CA . ASN A 1 258 ? -13.187 -4.422 36.257 1.00 92.31 258 ASN A CA 1
ATOM 2158 C C . ASN A 1 258 ? -13.315 -3.891 34.824 1.00 92.31 258 ASN A C 1
ATOM 2160 O O . ASN A 1 258 ? -12.455 -3.139 34.370 1.00 92.31 258 ASN A O 1
ATOM 2164 N N . ALA A 1 259 ? -14.400 -4.224 34.124 1.00 93.12 259 ALA A N 1
ATOM 2165 C CA . ALA A 1 259 ? -14.659 -3.748 32.768 1.00 93.12 259 ALA A CA 1
ATOM 2166 C C . ALA A 1 259 ? -14.766 -2.214 32.703 1.00 93.12 259 ALA A C 1
ATOM 2168 O O . ALA A 1 259 ? -14.236 -1.596 31.776 1.00 93.12 259 ALA A O 1
ATOM 2169 N N . PHE A 1 260 ? -15.365 -1.585 33.721 1.00 95.00 260 PHE A N 1
ATOM 2170 C CA . PHE A 1 260 ? -15.450 -0.128 33.855 1.00 95.00 260 PHE A CA 1
ATOM 2171 C C . PHE A 1 260 ? -14.077 0.563 33.775 1.00 95.00 260 PHE A C 1
ATOM 2173 O O . PHE A 1 260 ? -13.941 1.607 33.133 1.00 95.00 260 PHE A O 1
ATOM 2180 N N . CYS A 1 261 ? -13.026 -0.038 34.343 1.00 93.44 261 CYS A N 1
ATOM 2181 C CA . CYS A 1 261 ? -11.664 0.505 34.299 1.00 93.44 261 CYS A CA 1
ATOM 2182 C C . CYS A 1 261 ? -11.118 0.672 32.868 1.00 93.44 261 CYS A C 1
ATOM 2184 O O . CYS A 1 261 ? -10.273 1.545 32.629 1.00 93.44 261 CYS A O 1
ATOM 2186 N N . PHE A 1 262 ? -11.613 -0.124 31.917 1.00 94.75 262 PHE A N 1
ATOM 2187 C CA . PHE A 1 262 ? -11.174 -0.145 30.519 1.00 94.75 262 PHE A CA 1
ATOM 2188 C C . PHE A 1 262 ? -12.062 0.679 29.577 1.00 94.75 262 PHE A C 1
ATOM 2190 O O . PHE A 1 262 ? -11.750 0.796 28.391 1.00 94.75 262 PHE A O 1
ATOM 2197 N N . LEU A 1 263 ? -13.139 1.282 30.088 1.00 95.06 263 LEU A N 1
ATOM 2198 C CA . LEU A 1 263 ? -13.986 2.179 29.308 1.00 95.06 263 LEU A CA 1
ATOM 2199 C C . LEU A 1 263 ? -13.278 3.508 28.982 1.00 95.06 263 LEU A C 1
ATOM 2201 O O . LEU A 1 263 ? -12.442 3.968 29.770 1.00 95.06 263 LEU A O 1
ATOM 2205 N N . PRO A 1 264 ? -13.630 4.154 27.854 1.00 94.75 264 PRO A N 1
ATOM 2206 C CA . PRO A 1 264 ? -13.226 5.530 27.578 1.00 94.75 264 PRO A CA 1
ATOM 2207 C C . PRO A 1 264 ? -13.845 6.507 28.591 1.00 94.75 264 PRO A C 1
ATOM 2209 O O . PRO A 1 264 ? -14.916 6.245 29.147 1.00 94.75 264 PRO A O 1
ATOM 2212 N N . ASP A 1 265 ? -13.189 7.650 28.803 1.00 93.06 265 ASP A N 1
ATOM 2213 C CA . ASP A 1 265 ? -13.561 8.644 29.824 1.00 93.06 265 ASP A CA 1
ATOM 2214 C C . ASP A 1 265 ? -15.011 9.122 29.708 1.00 93.06 265 ASP A C 1
ATOM 2216 O O . ASP A 1 265 ? -15.703 9.276 30.712 1.00 93.06 265 ASP A O 1
ATOM 2220 N N . GLU A 1 266 ? -15.504 9.288 28.482 1.00 93.00 266 GLU A N 1
ATOM 2221 C CA . GLU A 1 266 ? -16.881 9.687 28.203 1.00 93.00 266 GLU A CA 1
ATOM 2222 C C . GLU A 1 266 ? -17.904 8.718 28.809 1.00 93.00 266 GLU A C 1
ATOM 2224 O O . GLU A 1 266 ? -18.916 9.148 29.364 1.00 93.00 266 GLU A O 1
ATOM 2229 N N . LEU A 1 267 ? -17.637 7.411 28.733 1.00 95.31 267 LEU A N 1
ATOM 2230 C CA . LEU A 1 267 ? -18.503 6.394 29.330 1.00 95.31 267 LEU A CA 1
ATOM 2231 C C . LEU A 1 267 ? -18.242 6.242 30.826 1.00 95.31 267 LEU A C 1
ATOM 2233 O O . LEU A 1 267 ? -19.179 5.972 31.575 1.00 95.31 267 LEU A O 1
ATOM 2237 N N . LYS A 1 268 ? -17.006 6.462 31.286 1.00 94.75 268 LYS A N 1
ATOM 2238 C CA . LYS A 1 268 ? -16.707 6.455 32.721 1.00 94.75 268 LYS A CA 1
ATOM 2239 C C . LYS A 1 268 ? -17.509 7.511 33.461 1.00 94.75 268 LYS A C 1
ATOM 2241 O O . LYS A 1 268 ? -18.179 7.179 34.430 1.00 94.75 268 LYS A O 1
ATOM 2246 N N . ILE A 1 269 ? -17.516 8.746 32.959 1.00 94.81 269 ILE A N 1
ATOM 2247 C CA . ILE A 1 269 ? -18.300 9.846 33.537 1.00 94.81 269 ILE A CA 1
ATOM 2248 C C . ILE A 1 269 ? -19.789 9.484 33.579 1.00 94.81 269 ILE A C 1
ATOM 2250 O O . ILE A 1 269 ? -20.449 9.723 34.588 1.00 94.81 269 ILE A O 1
ATOM 2254 N N . LEU A 1 270 ? -20.306 8.878 32.506 1.00 94.75 270 LEU A N 1
ATOM 2255 C CA . LEU A 1 270 ? -21.711 8.486 32.407 1.00 94.75 270 LEU A CA 1
ATOM 2256 C C . LEU A 1 270 ? -22.105 7.425 33.448 1.00 94.75 270 LEU A C 1
ATOM 2258 O O . LEU A 1 270 ? -23.184 7.512 34.028 1.00 94.75 270 LEU A O 1
ATOM 2262 N N . PHE A 1 271 ? -21.252 6.423 33.676 1.00 94.88 271 PHE A N 1
ATOM 2263 C CA . PHE A 1 271 ? -21.585 5.269 34.517 1.00 94.88 271 PHE A CA 1
ATOM 2264 C C . PHE A 1 271 ? -21.041 5.338 35.949 1.00 94.88 271 PHE A C 1
ATOM 2266 O O . PHE A 1 271 ? -21.465 4.530 36.772 1.00 94.88 271 PHE A O 1
ATOM 2273 N N . GLN A 1 272 ? -20.162 6.293 36.276 1.00 94.44 272 GLN A N 1
ATOM 2274 C CA . GLN A 1 272 ? -19.487 6.397 37.579 1.00 94.44 272 GLN A CA 1
ATOM 2275 C C . GLN A 1 272 ? -20.462 6.283 38.758 1.00 94.44 272 GLN A C 1
ATOM 2277 O O . GLN A 1 272 ? -20.281 5.438 39.629 1.00 94.44 272 GLN A O 1
ATOM 2282 N N . PHE A 1 273 ? -21.545 7.064 38.738 1.00 92.25 273 PHE A N 1
ATOM 2283 C CA . PHE A 1 273 ? -22.554 7.053 39.799 1.00 92.25 273 PHE A CA 1
ATOM 2284 C C . PHE A 1 273 ? -23.180 5.666 40.012 1.00 92.25 273 PHE A C 1
ATOM 2286 O O . PHE A 1 273 ? -23.337 5.223 41.146 1.00 92.25 273 PHE A O 1
ATOM 2293 N N . HIS A 1 274 ? -23.511 4.960 38.928 1.00 90.06 274 HIS A N 1
ATOM 2294 C CA . HIS A 1 274 ? -24.102 3.624 39.008 1.00 90.06 274 HIS A CA 1
ATOM 2295 C C . HIS A 1 274 ? -23.110 2.589 39.536 1.00 90.06 274 HIS A C 1
ATOM 2297 O O . HIS A 1 274 ? -23.495 1.705 40.292 1.00 90.06 274 HIS A O 1
ATOM 2303 N N . ILE A 1 275 ? -21.834 2.707 39.166 1.00 91.44 275 ILE A N 1
ATOM 2304 C CA . ILE A 1 275 ? -20.769 1.840 39.677 1.00 91.44 275 ILE A CA 1
ATOM 2305 C C . ILE A 1 275 ? -20.552 2.054 41.175 1.00 91.44 275 ILE A C 1
ATOM 2307 O O . ILE A 1 275 ? -20.406 1.079 41.913 1.00 91.44 275 ILE A O 1
ATOM 2311 N N . ASP A 1 276 ? -20.576 3.307 41.628 1.00 89.94 276 ASP A N 1
ATOM 2312 C CA . ASP A 1 276 ? -20.388 3.654 43.037 1.00 89.94 276 ASP A CA 1
ATOM 2313 C C . ASP A 1 276 ? -21.517 3.105 43.923 1.00 89.94 276 ASP A C 1
ATOM 2315 O O . ASP A 1 276 ? -21.259 2.711 45.057 1.00 89.94 276 ASP A O 1
ATOM 2319 N N . GLN A 1 277 ? -22.742 3.000 43.392 1.00 86.88 277 GLN A N 1
ATOM 2320 C CA . GLN A 1 277 ? -23.895 2.388 44.071 1.00 86.88 277 GLN A CA 1
ATOM 2321 C C . GLN A 1 277 ? -23.812 0.861 44.218 1.00 86.88 277 GLN A C 1
ATOM 2323 O O . GLN A 1 277 ? -24.590 0.283 44.973 1.00 86.88 277 GLN A O 1
ATOM 2328 N N . LEU A 1 278 ? -22.903 0.196 43.497 1.00 83.69 278 LEU A N 1
ATOM 2329 C CA . LEU A 1 278 ? -22.663 -1.247 43.619 1.00 83.69 278 LEU A CA 1
ATOM 2330 C C . LEU A 1 278 ? -21.629 -1.582 44.714 1.00 83.69 278 LEU A C 1
ATOM 2332 O O . LEU A 1 278 ? -21.191 -2.734 44.797 1.00 83.69 278 LEU A O 1
ATOM 2336 N N . ASN A 1 279 ? -21.129 -0.593 45.465 1.00 64.56 279 ASN A N 1
ATOM 2337 C CA . ASN A 1 279 ? -20.283 -0.778 46.657 1.00 64.56 279 ASN A CA 1
ATOM 2338 C C . ASN A 1 279 ? -21.138 -0.865 47.921 1.00 64.56 279 ASN A C 1
ATOM 2340 O O . ASN A 1 279 ? -20.783 -1.705 48.776 1.00 64.56 279 ASN A O 1
#